Protein AF-A0A8J4S8B2-F1 (afdb_monomer_lite)

Structure (mmCIF, N/CA/C/O backbone):
data_AF-A0A8J4S8B2-F1
#
_entry.id   AF-A0A8J4S8B2-F1
#
loop_
_atom_site.group_PDB
_atom_site.id
_atom_site.type_symbol
_atom_site.label_atom_id
_atom_site.label_alt_id
_atom_site.label_comp_id
_atom_site.label_asym_id
_atom_site.label_entity_id
_atom_site.label_seq_id
_atom_site.pdbx_PDB_ins_code
_atom_site.Cartn_x
_atom_site.Cartn_y
_atom_site.Cartn_z
_atom_site.occupancy
_atom_site.B_iso_or_equiv
_atom_site.auth_seq_id
_atom_site.auth_comp_id
_atom_site.auth_asym_id
_atom_site.auth_atom_id
_atom_site.pdbx_PDB_model_num
ATOM 1 N N . MET A 1 1 ? -11.997 -24.489 11.280 1.00 55.31 1 MET A N 1
ATOM 2 C CA . MET A 1 1 ? -13.066 -23.475 11.213 1.00 55.31 1 MET A CA 1
ATOM 3 C C . MET A 1 1 ? -12.573 -22.393 10.269 1.00 55.31 1 MET A C 1
ATOM 5 O O . MET A 1 1 ? -11.488 -21.881 10.505 1.00 55.31 1 MET A O 1
ATOM 9 N N . PHE A 1 2 ? -13.261 -22.152 9.154 1.00 69.06 2 PHE A N 1
ATOM 10 C CA . PHE A 1 2 ? -12.957 -21.013 8.285 1.00 69.06 2 PHE A CA 1
ATOM 11 C C . PHE A 1 2 ? -13.789 -19.840 8.799 1.00 69.06 2 PHE A C 1
ATOM 13 O O . PHE A 1 2 ? -15.006 -19.975 8.898 1.00 69.06 2 PHE A O 1
ATOM 20 N N . HIS A 1 3 ? -13.136 -18.751 9.196 1.00 72.31 3 HIS A N 1
ATOM 21 C CA . HIS A 1 3 ? -13.827 -17.518 9.563 1.00 72.31 3 HIS A CA 1
ATOM 22 C C . HIS A 1 3 ? -14.104 -16.735 8.282 1.00 72.31 3 HIS A C 1
ATOM 24 O O . HIS A 1 3 ? -13.224 -16.634 7.422 1.00 72.31 3 HIS A O 1
ATOM 30 N N . ASP A 1 4 ? -15.321 -16.217 8.147 1.00 85.12 4 ASP A N 1
ATOM 31 C CA . ASP A 1 4 ? -15.622 -15.252 7.098 1.00 85.12 4 ASP A CA 1
ATOM 32 C C . ASP A 1 4 ? -14.915 -13.929 7.427 1.00 85.12 4 ASP A C 1
ATOM 34 O O . ASP A 1 4 ? -14.891 -13.509 8.583 1.00 85.12 4 ASP A O 1
ATOM 38 N N . ASN A 1 5 ? -14.307 -13.291 6.428 1.00 87.69 5 ASN A N 1
ATOM 39 C CA . ASN A 1 5 ? -13.599 -12.019 6.581 1.00 87.69 5 ASN A CA 1
ATOM 40 C C . ASN A 1 5 ? -14.234 -10.970 5.657 1.00 87.69 5 ASN A C 1
ATOM 42 O O . ASN A 1 5 ? -13.660 -10.634 4.614 1.00 87.69 5 ASN A O 1
ATOM 46 N N . PRO A 1 6 ? -15.423 -10.456 6.014 1.00 84.69 6 PRO A N 1
ATOM 47 C CA . PRO A 1 6 ? -16.171 -9.543 5.157 1.00 84.69 6 PRO A CA 1
ATOM 48 C C . PRO A 1 6 ? -15.487 -8.176 4.994 1.00 84.69 6 PRO A C 1
ATOM 50 O O . PRO A 1 6 ? -15.716 -7.496 3.994 1.00 84.69 6 PRO A O 1
ATOM 53 N N . ASN A 1 7 ? -14.632 -7.762 5.938 1.00 86.44 7 ASN A N 1
ATOM 54 C CA . ASN A 1 7 ? -13.853 -6.523 5.841 1.00 86.44 7 ASN A CA 1
ATOM 55 C C . ASN A 1 7 ? -12.564 -6.680 5.014 1.00 86.44 7 ASN A C 1
ATOM 57 O O . ASN A 1 7 ? -11.973 -5.672 4.624 1.00 86.44 7 ASN A O 1
ATOM 61 N N . GLY A 1 8 ? -12.135 -7.910 4.714 1.00 91.44 8 GLY A N 1
ATOM 62 C CA . GLY A 1 8 ? -10.969 -8.207 3.878 1.00 91.44 8 GLY A CA 1
ATOM 63 C C . GLY A 1 8 ? -9.624 -7.800 4.491 1.00 91.44 8 GLY A C 1
ATOM 64 O O . GLY A 1 8 ? -8.639 -7.666 3.765 1.00 91.44 8 GLY A O 1
ATOM 65 N N . VAL A 1 9 ? -9.567 -7.579 5.807 1.00 95.12 9 VAL A N 1
ATOM 66 C CA . VAL A 1 9 ? -8.378 -7.087 6.522 1.00 95.12 9 VAL A CA 1
ATOM 67 C C . VAL A 1 9 ? -7.993 -8.078 7.612 1.00 95.12 9 VAL A C 1
ATOM 69 O O . VAL A 1 9 ? -8.855 -8.635 8.283 1.00 95.12 9 VAL A O 1
ATOM 72 N N . LEU A 1 10 ? -6.689 -8.307 7.777 1.00 95.69 10 LEU A N 1
ATOM 73 C CA . LEU A 1 10 ? -6.113 -9.080 8.875 1.00 95.69 10 LEU A CA 1
ATOM 74 C C . LEU A 1 10 ? -4.819 -8.420 9.341 1.00 95.69 10 LEU A C 1
ATOM 76 O O . LEU A 1 10 ? -4.026 -7.932 8.530 1.00 95.69 10 LEU A O 1
ATOM 80 N N . THR A 1 11 ? -4.583 -8.471 10.645 1.00 95.81 11 THR A N 1
ATOM 81 C CA . THR A 1 11 ? -3.316 -8.086 11.276 1.00 95.81 11 THR A CA 1
ATOM 82 C C . THR A 1 11 ? -2.858 -9.170 12.251 1.00 95.81 11 THR A C 1
ATOM 84 O O . THR A 1 11 ? -3.549 -10.167 12.448 1.00 95.81 11 THR A O 1
ATOM 87 N N . ASN A 1 12 ? -1.659 -9.026 12.812 1.00 95.31 12 ASN A N 1
ATOM 88 C CA . ASN A 1 12 ? -0.975 -10.103 13.530 1.00 95.31 12 ASN A CA 1
ATOM 89 C C . ASN A 1 12 ? -1.547 -10.402 14.931 1.00 95.31 12 ASN A C 1
ATOM 91 O O . ASN A 1 12 ? -1.451 -11.544 15.369 1.00 95.31 12 ASN A O 1
ATOM 95 N N . ASP A 1 13 ? -2.133 -9.419 15.614 1.00 94.94 13 ASP A N 1
ATOM 96 C CA . ASP A 1 13 ? -2.752 -9.556 16.943 1.00 94.94 13 ASP A CA 1
ATOM 97 C C . ASP A 1 13 ? -3.834 -8.478 17.180 1.00 94.94 13 ASP A C 1
ATOM 99 O O . ASP A 1 13 ? -3.885 -7.500 16.430 1.00 94.94 13 ASP A O 1
ATOM 103 N N . PRO A 1 14 ? -4.749 -8.624 18.149 1.00 96.38 14 PRO A N 1
ATOM 104 C CA . PRO A 1 14 ? -5.164 -9.869 18.815 1.00 96.38 14 PRO A CA 1
ATOM 105 C C . PRO A 1 14 ? -5.815 -10.873 17.826 1.00 96.38 14 PRO A C 1
ATOM 107 O O . PRO A 1 14 ? -5.776 -10.631 16.616 1.00 96.38 14 PRO A O 1
ATOM 110 N N . PRO A 1 15 ? -6.379 -12.021 18.264 1.00 95.50 15 PRO A N 1
ATOM 111 C CA . PRO A 1 15 ? -7.152 -12.898 17.379 1.00 95.50 15 PRO A CA 1
ATOM 112 C C . PRO A 1 15 ? -8.268 -12.155 16.628 1.00 95.50 15 PRO A C 1
ATOM 114 O O . PRO A 1 15 ? -8.807 -11.164 17.114 1.00 95.50 15 PRO A O 1
ATOM 117 N N . PHE A 1 16 ? -8.640 -12.654 15.446 1.00 94.19 16 PHE A N 1
ATOM 118 C CA . PHE A 1 16 ? -9.530 -11.942 14.518 1.00 94.19 16 PHE A CA 1
ATOM 119 C C . PHE A 1 16 ? -10.873 -11.509 15.134 1.00 94.19 16 PHE A C 1
ATOM 121 O O . PHE A 1 16 ? -11.281 -10.367 14.960 1.00 94.19 16 PHE A O 1
ATOM 128 N N . GLU A 1 17 ? -11.525 -12.371 15.917 1.00 93.69 17 GLU A N 1
ATOM 129 C CA . GLU A 1 17 ? -12.799 -12.036 16.580 1.00 93.69 17 GLU A CA 1
ATOM 130 C C . GLU A 1 17 ? -12.661 -10.859 17.564 1.00 93.69 17 GLU A C 1
ATOM 132 O O . GLU A 1 17 ? -13.548 -10.014 17.679 1.00 93.69 17 GLU A O 1
ATOM 137 N N . GLU A 1 18 ? -11.517 -10.753 18.244 1.00 95.88 18 GLU A N 1
ATOM 138 C CA . GLU A 1 18 ? -11.229 -9.630 19.136 1.00 95.88 18 GLU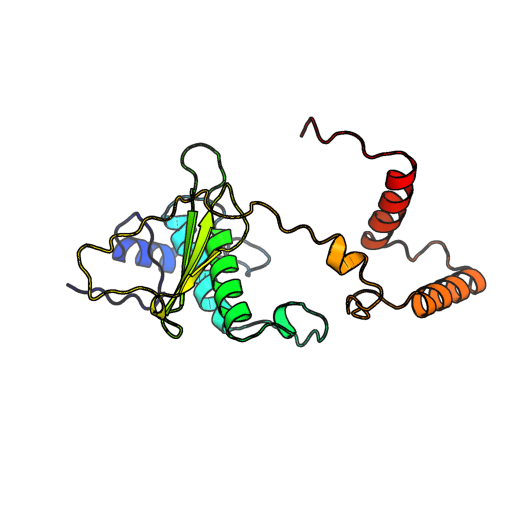 A CA 1
ATOM 139 C C . GLU A 1 18 ? -10.936 -8.353 18.340 1.00 95.88 18 GLU A C 1
ATOM 141 O O . GLU A 1 18 ? -11.434 -7.282 18.691 1.00 95.88 18 GLU A O 1
ATOM 146 N N . GLN A 1 19 ? -10.212 -8.461 17.218 1.00 95.88 19 GLN A N 1
ATOM 147 C CA . GLN A 1 19 ? -10.013 -7.340 16.291 1.00 95.88 19 GLN A CA 1
ATOM 148 C C . GLN A 1 19 ? -11.359 -6.782 15.794 1.00 95.88 19 GLN A C 1
ATOM 150 O O . GLN A 1 19 ? -11.541 -5.563 15.757 1.00 95.88 19 GLN A O 1
ATOM 155 N N . LEU A 1 20 ? -12.323 -7.652 15.468 1.00 95.06 20 LEU A N 1
ATOM 156 C CA . LEU A 1 20 ? -13.676 -7.249 15.069 1.00 95.06 20 LEU A CA 1
ATOM 157 C C . LEU A 1 20 ? -14.427 -6.531 16.199 1.00 95.06 20 LEU A C 1
ATOM 159 O O . LEU A 1 20 ? -15.047 -5.495 15.954 1.00 95.06 20 LEU A O 1
ATOM 163 N N . GLY A 1 21 ? -14.336 -7.029 17.436 1.00 95.19 21 GLY A N 1
ATOM 164 C CA . GLY A 1 21 ? -14.925 -6.365 18.603 1.00 95.19 21 GLY A CA 1
ATOM 165 C C . GLY A 1 21 ? -14.345 -4.966 18.843 1.00 95.19 21 GLY A C 1
ATOM 166 O O . GLY A 1 21 ? -15.089 -4.015 19.091 1.00 95.19 21 GLY A O 1
ATOM 167 N N . LEU A 1 22 ? -13.026 -4.816 18.701 1.00 95.81 22 LEU A N 1
ATOM 168 C CA . LEU A 1 22 ? -12.335 -3.528 18.823 1.00 95.81 22 LEU A CA 1
ATOM 169 C C . LEU A 1 22 ? -12.715 -2.558 17.696 1.00 95.81 22 LEU A C 1
ATOM 171 O O . LEU A 1 22 ? -12.908 -1.372 17.958 1.00 95.81 22 LEU A O 1
ATOM 175 N N . LEU A 1 23 ? -12.881 -3.051 16.466 1.00 95.06 23 LEU A N 1
ATOM 176 C CA . LEU A 1 23 ? -13.374 -2.249 15.344 1.00 95.06 23 LEU A CA 1
ATOM 177 C C . LEU A 1 23 ? -14.801 -1.750 15.588 1.00 95.06 23 LEU A C 1
ATOM 179 O O . LEU A 1 23 ? -15.060 -0.562 15.408 1.00 95.06 23 LEU A O 1
ATOM 183 N N . ALA A 1 24 ? -15.708 -2.628 16.024 1.00 94.75 24 ALA A N 1
ATOM 184 C CA . ALA A 1 24 ? -17.093 -2.259 16.311 1.00 94.75 24 ALA A CA 1
ATOM 185 C C . ALA A 1 24 ? -17.175 -1.207 17.427 1.00 94.75 24 ALA A C 1
ATOM 187 O O . ALA A 1 24 ? -17.899 -0.218 17.302 1.00 94.75 24 ALA A O 1
ATOM 188 N N . LYS A 1 25 ? -16.374 -1.377 18.488 1.00 95.12 25 LYS A N 1
ATOM 189 C CA . LYS A 1 25 ? -16.247 -0.382 19.556 1.00 95.12 25 LYS A CA 1
ATOM 190 C C . LYS A 1 25 ? -15.748 0.958 19.011 1.00 95.12 25 LYS A C 1
ATOM 192 O O . LYS A 1 25 ? -16.406 1.973 19.228 1.00 95.12 25 LYS A O 1
ATOM 197 N N . HIS A 1 26 ? -14.647 0.959 18.254 1.00 93.75 26 HIS A N 1
ATOM 198 C CA . HIS A 1 26 ? -14.091 2.176 17.650 1.00 93.75 26 HIS A CA 1
ATOM 199 C C . HIS A 1 26 ? -15.120 2.899 16.781 1.00 93.75 26 HIS A C 1
ATOM 201 O O . HIS A 1 26 ? -15.297 4.099 16.921 1.00 93.75 26 HIS A O 1
ATOM 207 N N . GLN A 1 27 ? -15.858 2.180 15.934 1.00 91.50 27 GLN A N 1
ATOM 208 C CA . GLN A 1 27 ? -16.903 2.768 15.088 1.00 91.50 27 GLN A CA 1
ATOM 209 C C . GLN A 1 27 ? -18.055 3.396 15.886 1.00 91.50 27 GLN A C 1
ATOM 211 O O . GLN A 1 27 ? -18.667 4.346 15.406 1.00 91.50 27 GLN A O 1
ATOM 216 N N . SER A 1 28 ? -18.350 2.887 17.086 1.00 92.12 28 SER A N 1
ATOM 217 C CA . SER A 1 28 ? -19.388 3.452 17.959 1.00 92.12 28 SER A CA 1
ATOM 218 C C . SER A 1 28 ? -18.940 4.702 18.725 1.00 92.12 28 SER A C 1
ATOM 220 O O . SER A 1 28 ? -19.774 5.536 19.070 1.00 92.12 28 SER A O 1
ATOM 222 N N . GLU A 1 29 ? -17.637 4.836 18.985 1.00 90.81 29 GLU A N 1
ATOM 223 C CA . GLU A 1 29 ? -17.057 5.917 19.796 1.00 90.81 29 GLU A CA 1
ATOM 224 C C . GLU A 1 29 ? -16.424 7.027 18.943 1.00 90.81 29 GLU A C 1
ATOM 226 O O . GLU A 1 29 ? -16.352 8.179 19.373 1.00 90.81 29 GLU A O 1
ATOM 231 N N . ALA A 1 30 ? -15.954 6.694 17.739 1.00 87.56 30 ALA A N 1
ATOM 232 C CA . ALA A 1 30 ? -15.227 7.609 16.878 1.00 87.56 30 ALA A CA 1
ATOM 233 C C . ALA A 1 30 ? -16.102 8.786 16.434 1.00 87.56 30 ALA A C 1
ATOM 235 O O . ALA A 1 30 ? -17.225 8.627 15.955 1.00 87.56 30 ALA A O 1
ATOM 236 N N . THR A 1 31 ? -15.534 9.985 16.527 1.00 80.00 31 THR A N 1
ATOM 237 C CA . THR A 1 31 ? -16.163 11.222 16.062 1.00 80.00 31 THR A CA 1
ATOM 238 C C . THR A 1 31 ? -15.348 11.829 14.922 1.00 80.00 31 THR A C 1
ATOM 240 O O . THR A 1 31 ? -14.124 11.708 14.878 1.00 80.00 31 THR A O 1
ATOM 243 N N . GLY A 1 32 ? -16.023 12.481 13.974 1.00 81.50 32 GLY A N 1
ATOM 244 C CA . GLY A 1 32 ? -15.380 13.147 12.838 1.00 81.50 32 GLY A CA 1
ATOM 245 C C . GLY A 1 32 ? -15.562 12.429 11.498 1.00 81.50 32 GLY A C 1
ATOM 246 O O . GLY A 1 32 ? -16.518 11.690 11.283 1.00 81.50 32 GLY A O 1
ATOM 247 N N . ASN A 1 33 ? -14.667 12.716 10.557 1.00 81.25 33 ASN A N 1
ATOM 248 C CA . ASN A 1 33 ? -14.652 12.197 9.191 1.00 81.25 33 ASN A CA 1
ATOM 249 C C . ASN A 1 33 ? -13.210 11.855 8.766 1.00 81.25 33 ASN A C 1
ATOM 251 O O . ASN A 1 33 ? -12.270 12.012 9.540 1.00 81.25 33 ASN A O 1
ATOM 255 N N . ILE A 1 34 ? -13.021 11.398 7.525 1.00 75.38 34 ILE A N 1
ATOM 256 C CA . ILE A 1 34 ? -11.705 10.969 7.014 1.00 75.38 34 ILE A CA 1
ATOM 257 C C . ILE A 1 34 ? -10.631 12.074 7.029 1.00 75.38 34 ILE A C 1
ATOM 259 O O . ILE A 1 34 ? -9.445 11.768 7.089 1.00 75.38 34 ILE A O 1
ATOM 263 N N . ASN A 1 35 ? -11.038 13.345 6.993 1.00 75.50 35 ASN A N 1
ATOM 264 C CA . ASN A 1 35 ? -10.153 14.508 6.942 1.00 75.50 35 ASN A CA 1
ATOM 265 C C . ASN A 1 35 ? -9.996 15.218 8.297 1.00 75.50 35 ASN A C 1
ATOM 267 O O . ASN A 1 35 ? -9.124 16.075 8.431 1.00 75.50 35 ASN A O 1
ATOM 271 N N . SER A 1 36 ? -10.846 14.931 9.287 1.00 73.44 36 SER A N 1
ATOM 272 C CA . SER A 1 36 ? -10.848 15.645 10.569 1.00 73.44 36 SER A CA 1
ATOM 273 C C . SER A 1 36 ? -11.458 14.812 11.695 1.00 73.44 36 SER A C 1
ATOM 275 O O . SER A 1 36 ? -12.540 14.258 11.508 1.00 73.44 36 SER A O 1
ATOM 277 N N . GLY A 1 37 ? -10.847 14.831 12.880 1.00 74.56 37 GLY A N 1
ATOM 278 C CA . GLY A 1 37 ? -11.327 14.122 14.072 1.00 74.56 37 GLY A CA 1
ATOM 279 C C . GLY A 1 37 ? -10.634 12.775 14.286 1.00 74.56 37 GLY A C 1
ATOM 280 O O . GLY A 1 37 ? -9.593 12.505 13.691 1.00 74.56 37 GLY A O 1
ATOM 281 N N . ASP A 1 38 ? -11.237 11.928 15.116 1.00 81.12 38 ASP A N 1
ATOM 282 C CA . ASP A 1 38 ? -10.624 10.704 15.650 1.00 81.12 38 ASP A CA 1
ATOM 283 C C . ASP A 1 38 ? -11.064 9.435 14.894 1.00 81.12 38 ASP A C 1
ATOM 285 O O . ASP A 1 38 ? -10.951 8.316 15.397 1.00 81.12 38 ASP A O 1
ATOM 289 N N . LEU A 1 39 ? -11.566 9.589 13.659 1.00 86.88 39 LEU A N 1
ATOM 290 C CA . LEU A 1 39 ? -12.061 8.467 12.852 1.00 86.88 39 LEU A CA 1
ATOM 291 C C . LEU A 1 39 ? -10.976 7.421 12.564 1.00 86.88 39 LEU A C 1
ATOM 293 O O . LEU A 1 39 ? -11.273 6.227 12.519 1.00 86.88 39 LEU A O 1
ATOM 297 N N . LEU A 1 40 ? -9.732 7.850 12.350 1.00 91.81 40 LEU A N 1
ATOM 298 C CA . LEU A 1 40 ? -8.616 6.964 12.032 1.00 91.81 40 LEU A CA 1
ATOM 299 C C . LEU A 1 40 ? -7.565 7.035 13.147 1.00 91.81 40 LEU A C 1
ATOM 301 O O . LEU A 1 40 ? -6.972 8.096 13.344 1.00 91.81 40 LEU A O 1
ATOM 305 N N . PRO A 1 41 ? -7.272 5.925 13.849 1.00 91.88 41 PRO A N 1
ATOM 306 C CA . PRO A 1 41 ? -6.231 5.929 14.871 1.00 91.88 41 PRO A CA 1
ATOM 307 C C . PRO A 1 41 ? -4.864 6.157 14.224 1.00 91.88 41 PRO A C 1
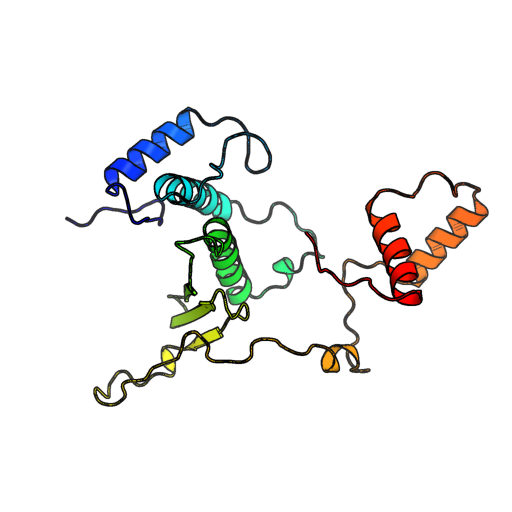ATOM 309 O O . PRO A 1 41 ? -4.631 5.660 13.123 1.00 91.88 41 PRO A O 1
ATOM 312 N N . GLY A 1 42 ? -3.953 6.864 14.906 1.00 88.81 42 GLY A N 1
ATOM 313 C CA . GLY A 1 42 ? -2.622 7.246 14.397 1.00 88.81 42 GLY A CA 1
ATOM 314 C C . GLY A 1 42 ? -1.485 6.239 14.652 1.00 88.81 42 GLY A C 1
ATOM 315 O O . GLY A 1 42 ? -0.472 6.269 13.952 1.00 88.81 42 GLY A O 1
ATOM 316 N N . GLY A 1 43 ? -1.654 5.296 15.585 1.00 91.00 43 GLY A N 1
ATOM 317 C CA . GLY A 1 43 ? -0.623 4.316 15.959 1.00 91.00 43 GLY A CA 1
ATOM 318 C C . GLY A 1 43 ? -0.283 3.278 14.877 1.00 91.00 43 GLY A C 1
ATOM 319 O O . GLY A 1 43 ? -1.037 3.066 13.931 1.00 91.00 43 GLY A O 1
ATOM 320 N N . TYR A 1 44 ? 0.866 2.611 15.028 1.00 93.31 44 TYR A N 1
ATOM 321 C CA . TYR A 1 44 ? 1.308 1.498 14.167 1.00 93.31 44 TYR A CA 1
ATOM 322 C C . TYR A 1 44 ? 1.133 0.115 14.813 1.00 93.31 44 TYR A C 1
ATOM 324 O O . TYR A 1 44 ? 1.567 -0.891 14.238 1.00 93.31 44 TYR A O 1
ATOM 332 N N . GLY A 1 45 ? 0.511 0.057 15.995 1.00 94.25 45 GLY A N 1
ATOM 333 C CA . GLY A 1 45 ? 0.130 -1.198 16.626 1.00 94.25 45 GLY A CA 1
ATOM 334 C C . GLY A 1 45 ? -0.834 -1.988 15.742 1.00 94.25 45 GLY A C 1
ATOM 335 O O . GLY A 1 45 ? -1.366 -1.498 14.740 1.00 94.25 45 GLY A O 1
ATOM 336 N N . SER A 1 46 ? -0.975 -3.274 16.039 1.00 95.75 46 SER A N 1
ATOM 337 C CA . SER A 1 46 ? -1.756 -4.171 15.193 1.00 95.75 46 SER A CA 1
ATOM 338 C C . SER A 1 46 ? -3.231 -3.762 15.138 1.00 95.75 46 SER A C 1
ATOM 340 O O . SER A 1 46 ? -3.768 -3.603 14.043 1.00 95.75 46 SER A O 1
ATOM 342 N N . THR A 1 47 ? -3.835 -3.449 16.287 1.00 96.62 47 THR A N 1
ATOM 343 C CA . THR A 1 47 ? -5.211 -2.941 16.386 1.00 96.62 47 THR A CA 1
ATOM 344 C C . THR A 1 47 ? -5.414 -1.640 15.605 1.00 96.62 47 THR A C 1
ATOM 346 O O . THR A 1 47 ? -6.370 -1.521 14.841 1.00 96.62 47 THR A O 1
ATOM 349 N N . GLU A 1 48 ? -4.513 -0.664 15.725 1.00 95.75 48 GLU A N 1
ATOM 350 C CA . GLU A 1 48 ? -4.642 0.617 15.023 1.00 95.75 48 GLU A CA 1
ATOM 351 C C . GLU A 1 48 ? -4.534 0.442 13.505 1.00 95.75 48 GLU A C 1
ATOM 353 O O . GLU A 1 48 ? -5.311 1.038 12.755 1.00 95.75 48 GLU A O 1
ATOM 358 N N . ARG A 1 49 ? -3.617 -0.416 13.035 1.00 96.38 49 ARG A N 1
ATOM 359 C CA . ARG A 1 49 ? -3.498 -0.754 11.607 1.00 96.38 49 ARG A CA 1
ATOM 360 C C . ARG A 1 49 ? -4.733 -1.497 11.100 1.00 96.38 49 ARG A C 1
ATOM 362 O O . ARG A 1 49 ? -5.190 -1.198 9.997 1.00 96.38 49 ARG A O 1
ATOM 369 N N . PHE A 1 50 ? -5.287 -2.416 11.894 1.00 96.94 50 PHE A N 1
ATOM 370 C CA . PHE A 1 50 ? -6.514 -3.145 11.565 1.00 96.94 50 PHE A CA 1
ATOM 371 C C . PHE A 1 50 ? -7.699 -2.204 11.378 1.00 96.94 50 PHE A C 1
ATOM 373 O O . PHE A 1 50 ? -8.384 -2.269 10.356 1.00 96.94 50 PHE A O 1
ATOM 380 N N . ILE A 1 51 ? -7.918 -1.309 12.345 1.00 95.69 51 ILE A N 1
ATOM 381 C CA . ILE A 1 51 ? -9.014 -0.339 12.317 1.00 95.69 51 ILE A CA 1
ATOM 382 C C . ILE A 1 51 ? -8.842 0.601 11.126 1.00 95.69 51 ILE A C 1
ATOM 384 O O . ILE A 1 51 ? -9.766 0.747 10.326 1.00 95.69 51 ILE A O 1
ATOM 388 N N . ARG A 1 52 ? -7.649 1.190 10.959 1.00 95.19 52 ARG A N 1
ATOM 389 C CA . ARG A 1 52 ? -7.368 2.129 9.864 1.00 95.19 52 ARG A CA 1
ATOM 390 C C . ARG A 1 52 ? -7.621 1.489 8.502 1.00 95.19 52 ARG A C 1
ATOM 392 O O . ARG A 1 52 ? -8.326 2.075 7.686 1.00 95.19 52 ARG A O 1
ATOM 399 N N . LEU A 1 53 ? -7.097 0.285 8.265 1.00 95.50 53 LEU A N 1
ATOM 400 C CA . LEU A 1 53 ? -7.343 -0.425 7.011 1.00 95.50 53 LEU A CA 1
ATOM 401 C C . LEU A 1 53 ? -8.807 -0.813 6.845 1.00 95.50 53 LEU A C 1
ATOM 403 O O . LEU A 1 53 ? -9.321 -0.650 5.751 1.00 95.50 53 LEU A O 1
ATOM 407 N N . SER A 1 54 ? -9.487 -1.294 7.887 1.00 94.94 54 SER A N 1
ATOM 408 C CA . SER A 1 54 ? -10.893 -1.707 7.774 1.00 94.94 54 SER A CA 1
ATOM 409 C C . SER A 1 54 ? -11.798 -0.531 7.408 1.00 94.94 54 SER A C 1
ATOM 411 O O . SER A 1 54 ? -12.619 -0.649 6.502 1.00 94.94 54 SER A O 1
ATOM 413 N N . VAL A 1 55 ? -11.600 0.625 8.051 1.00 92.94 55 VAL A N 1
ATOM 414 C CA . VAL A 1 55 ? -12.349 1.852 7.745 1.00 92.94 55 VAL A CA 1
ATOM 415 C C . VAL A 1 55 ? -12.023 2.347 6.336 1.00 92.94 55 VAL A C 1
ATOM 417 O O . VAL A 1 55 ? -12.931 2.610 5.552 1.00 92.94 55 VAL A O 1
ATOM 420 N N . LEU A 1 56 ? -10.740 2.450 5.975 1.00 92.06 56 LEU A N 1
ATOM 421 C CA . LEU A 1 56 ? -10.344 2.958 4.659 1.00 92.06 56 LEU A CA 1
ATOM 422 C C . LEU A 1 56 ? -10.726 2.013 3.513 1.00 92.06 56 LEU A C 1
ATOM 424 O O . LEU A 1 56 ? -11.119 2.486 2.451 1.00 92.06 56 LEU A O 1
ATOM 428 N N . ASN A 1 57 ? -10.644 0.697 3.712 1.00 92.38 57 ASN A N 1
ATOM 429 C CA . ASN A 1 57 ? -11.019 -0.296 2.706 1.00 92.38 57 ASN A CA 1
ATOM 430 C C . ASN A 1 57 ? -12.518 -0.229 2.380 1.00 92.38 57 ASN A C 1
ATOM 432 O O . ASN A 1 57 ? -12.907 -0.383 1.224 1.00 92.38 57 ASN A O 1
ATOM 436 N N . ASP A 1 58 ? -13.362 0.063 3.373 1.00 89.25 58 ASP A N 1
ATOM 437 C CA . ASP A 1 58 ? -14.781 0.314 3.124 1.00 89.25 58 ASP A CA 1
ATOM 438 C C . ASP A 1 58 ? -14.994 1.623 2.347 1.00 89.25 58 ASP A C 1
ATOM 440 O O . ASP A 1 58 ? -15.744 1.654 1.371 1.00 89.25 58 ASP A O 1
ATOM 444 N N . LYS A 1 59 ? -14.239 2.676 2.692 1.00 85.88 59 LYS A N 1
ATOM 445 C CA . LYS A 1 59 ? -14.303 3.986 2.022 1.00 85.88 59 LYS A CA 1
ATOM 446 C C . LYS A 1 59 ? -13.813 3.989 0.581 1.00 85.88 59 LYS A C 1
ATOM 448 O O . LYS A 1 59 ? -14.319 4.769 -0.218 1.00 85.88 59 LYS A O 1
ATOM 453 N N . VAL A 1 60 ? -12.892 3.106 0.198 1.00 84.38 60 VAL A N 1
ATOM 454 C CA . VAL A 1 60 ? -12.435 3.000 -1.202 1.00 84.38 60 VAL A CA 1
ATOM 455 C C . VAL A 1 60 ? -13.589 2.690 -2.165 1.00 84.38 60 VAL A C 1
ATOM 457 O O . VAL A 1 60 ? -13.541 3.115 -3.319 1.00 84.38 60 VAL A O 1
ATOM 460 N N . LYS A 1 61 ? -14.662 2.037 -1.697 1.00 79.75 61 LYS A N 1
ATOM 461 C CA . LYS A 1 61 ? -15.871 1.774 -2.499 1.00 79.75 61 LYS A CA 1
ATOM 462 C C . LYS A 1 61 ? -16.607 3.050 -2.916 1.00 79.75 61 LYS A C 1
ATOM 464 O O . LYS A 1 61 ? -17.316 3.031 -3.917 1.00 79.75 61 LYS A O 1
ATOM 469 N N . GLU A 1 62 ? -16.441 4.143 -2.172 1.00 79.88 62 GLU A N 1
ATOM 470 C CA . GLU A 1 62 ? -17.037 5.449 -2.486 1.00 79.88 62 GLU A CA 1
ATOM 471 C C . GLU A 1 62 ? -16.339 6.118 -3.687 1.00 79.88 62 GLU A C 1
ATOM 473 O O . GLU A 1 62 ? -16.923 6.975 -4.349 1.00 79.88 62 GLU A O 1
ATOM 478 N N . GLY A 1 63 ? -15.116 5.685 -4.021 1.00 71.00 63 GLY A N 1
ATOM 479 C CA . GLY A 1 63 ? -14.348 6.185 -5.157 1.00 71.00 63 GLY A CA 1
ATOM 480 C C . GLY A 1 63 ? -13.905 7.646 -5.015 1.00 71.00 63 GLY A C 1
ATOM 481 O O . GLY A 1 63 ? -14.055 8.293 -3.978 1.00 71.00 63 GLY A O 1
ATOM 482 N N . TYR A 1 64 ? -13.317 8.188 -6.082 1.00 67.25 64 TYR A N 1
ATOM 483 C CA . TYR A 1 64 ? -12.917 9.593 -6.114 1.00 67.25 64 TYR A CA 1
ATOM 484 C C . TYR A 1 64 ? -14.145 10.493 -6.294 1.00 67.25 64 TYR A C 1
ATOM 486 O O . TYR A 1 64 ? -14.788 10.499 -7.343 1.00 67.25 64 TYR A O 1
ATOM 494 N N . SER A 1 65 ? -14.443 11.292 -5.269 1.00 59.88 65 SER A N 1
ATOM 495 C CA . SER A 1 65 ? -15.530 12.276 -5.271 1.00 59.88 65 SER A CA 1
ATOM 496 C C . SER A 1 65 ? -15.121 13.570 -5.989 1.00 59.88 65 SER A C 1
ATOM 498 O O . SER A 1 65 ? -15.022 14.612 -5.356 1.00 59.88 65 SER A O 1
ATOM 500 N N . ALA A 1 66 ? -14.817 13.506 -7.287 1.00 53.16 66 ALA A N 1
ATOM 501 C CA . ALA A 1 66 ? -14.893 14.633 -8.230 1.00 53.16 66 ALA A CA 1
ATOM 502 C C . ALA A 1 66 ? -14.389 14.199 -9.618 1.00 53.16 66 ALA A C 1
ATOM 504 O O . ALA A 1 66 ? -13.324 13.589 -9.714 1.00 53.16 66 ALA A O 1
ATOM 505 N N . PRO A 1 67 ? -15.063 14.592 -10.713 1.00 50.72 67 PRO A N 1
ATOM 506 C CA . PRO A 1 67 ? -14.506 14.507 -12.052 1.00 50.72 67 PRO A CA 1
ATOM 507 C C . PRO A 1 67 ? -13.560 15.695 -12.262 1.00 50.72 67 PRO A C 1
ATOM 509 O O . PRO A 1 67 ? -13.829 16.586 -13.066 1.00 50.72 67 PRO A O 1
ATOM 512 N N . THR A 1 68 ? -12.455 15.767 -11.519 1.00 54.47 68 THR A N 1
ATOM 513 C CA . THR A 1 68 ? -11.376 16.658 -11.943 1.00 54.47 68 THR A CA 1
ATOM 514 C C . THR A 1 68 ? -10.703 15.980 -13.131 1.00 54.47 68 THR A C 1
ATOM 516 O O . THR A 1 68 ? -9.887 15.075 -12.987 1.00 54.47 68 THR A O 1
ATOM 519 N N . VAL A 1 69 ? -11.051 16.430 -14.339 1.00 56.72 69 VAL A N 1
ATOM 520 C CA . VAL A 1 69 ? -10.475 16.020 -15.642 1.00 56.72 69 VAL A CA 1
ATOM 521 C C . VAL A 1 69 ? -8.949 16.223 -15.758 1.00 56.72 69 VAL A C 1
ATOM 523 O O . VAL A 1 69 ? -8.360 16.027 -16.823 1.00 56.72 69 VAL A O 1
ATOM 526 N N . HIS A 1 70 ? -8.297 16.605 -14.661 1.00 62.75 70 HIS A N 1
ATOM 527 C CA . HIS A 1 70 ? -6.875 16.907 -14.568 1.00 62.75 70 HIS A CA 1
ATOM 528 C C . HIS A 1 70 ? -6.131 16.033 -13.550 1.00 62.75 70 HIS A C 1
ATOM 530 O O . HIS A 1 70 ? -4.906 16.051 -13.521 1.00 62.75 70 HIS A O 1
ATOM 536 N N . ALA A 1 71 ? -6.824 15.210 -12.756 1.00 69.50 71 ALA A N 1
ATOM 537 C CA . ALA A 1 71 ? -6.141 14.329 -11.821 1.00 69.50 71 ALA A CA 1
ATOM 538 C C . ALA A 1 71 ? -5.431 13.169 -12.536 1.00 69.50 71 ALA A C 1
ATOM 540 O O . ALA A 1 71 ? -6.012 12.495 -13.385 1.00 69.50 71 ALA A O 1
ATOM 541 N N . SER A 1 72 ? -4.194 12.868 -12.135 1.00 71.38 72 SER A N 1
ATOM 542 C CA . SER A 1 72 ? -3.400 11.776 -12.722 1.00 71.38 72 SER A CA 1
ATOM 543 C C . SER A 1 72 ? -4.074 10.401 -12.628 1.00 71.38 72 SER A C 1
ATOM 545 O O . SER A 1 72 ? -3.874 9.556 -13.497 1.00 71.38 72 SER A O 1
ATOM 547 N N . TYR A 1 73 ? -4.913 10.179 -11.612 1.00 73.44 73 TYR A N 1
ATOM 548 C CA . TYR A 1 73 ? -5.683 8.944 -11.453 1.00 73.44 73 TYR A CA 1
ATOM 549 C C . TYR A 1 73 ? -6.876 8.823 -12.419 1.00 73.44 73 TYR A C 1
ATOM 551 O O . TYR A 1 73 ? -7.406 7.725 -12.569 1.00 73.44 73 TYR A O 1
ATOM 559 N N . ALA A 1 74 ? -7.298 9.908 -13.081 1.00 72.44 74 ALA A N 1
ATOM 560 C CA . ALA A 1 74 ? -8.382 9.885 -14.067 1.00 72.44 74 ALA A CA 1
ATOM 561 C C . ALA A 1 74 ? -7.940 9.295 -15.420 1.00 72.44 74 ALA A C 1
ATOM 563 O O . ALA A 1 74 ? -8.755 8.721 -16.134 1.00 72.44 74 ALA A O 1
ATOM 564 N N . GLU A 1 75 ? -6.649 9.396 -15.747 1.00 77.00 75 GLU A N 1
ATOM 565 C CA . GLU A 1 75 ? -6.041 8.856 -16.977 1.00 77.00 75 GLU A CA 1
ATOM 566 C C . GLU A 1 75 ? -5.445 7.449 -16.776 1.00 77.00 75 GLU A C 1
ATOM 568 O O . GLU A 1 75 ? -4.887 6.853 -17.697 1.00 77.00 75 GLU A O 1
ATOM 573 N N . ALA A 1 76 ? -5.516 6.917 -15.554 1.00 81.94 76 ALA A N 1
ATOM 574 C CA . ALA A 1 76 ? -4.952 5.620 -15.223 1.00 81.94 76 ALA A CA 1
ATOM 575 C C . ALA A 1 76 ? -5.753 4.484 -15.876 1.00 81.94 76 ALA A C 1
ATOM 577 O O . ALA A 1 76 ? -6.984 4.455 -15.845 1.00 81.94 76 ALA A O 1
ATOM 578 N N . THR A 1 77 ? -5.045 3.486 -16.403 1.00 89.19 77 THR A N 1
ATOM 579 C CA . THR A 1 77 ? -5.663 2.207 -16.784 1.00 89.19 77 THR A CA 1
ATOM 580 C C . THR A 1 77 ? -6.317 1.534 -15.570 1.00 89.19 77 THR A C 1
ATOM 582 O O . THR A 1 77 ? -5.934 1.792 -14.428 1.00 89.19 77 THR A O 1
ATOM 585 N N . GLU A 1 78 ? -7.261 0.611 -15.799 1.00 88.94 78 GLU A N 1
ATOM 586 C CA . GLU A 1 78 ? -7.883 -0.180 -14.720 1.00 88.94 78 GLU A CA 1
ATOM 587 C C . GLU A 1 78 ? -6.819 -0.852 -13.831 1.00 88.94 78 GLU A C 1
ATOM 589 O O . GLU A 1 78 ? -6.893 -0.754 -12.612 1.00 88.94 78 GLU A O 1
ATOM 594 N N . GLU A 1 79 ? -5.788 -1.469 -14.427 1.00 90.94 79 GLU A N 1
ATOM 595 C CA . GLU A 1 79 ? -4.669 -2.073 -13.684 1.00 90.94 79 GLU A CA 1
ATOM 596 C C . GLU A 1 79 ? -3.967 -1.045 -12.788 1.00 90.94 79 GLU A C 1
ATOM 598 O O . GLU A 1 79 ? -3.813 -1.271 -11.588 1.00 90.94 79 GLU A O 1
ATOM 603 N N . GLN A 1 80 ? -3.565 0.097 -13.356 1.00 90.50 80 GLN A N 1
ATOM 604 C CA . GLN A 1 80 ? -2.870 1.145 -12.609 1.00 90.50 80 GLN A CA 1
ATOM 605 C C . GLN A 1 80 ? -3.724 1.683 -11.464 1.00 90.50 80 GLN A C 1
ATOM 607 O O . GLN A 1 80 ? -3.204 1.881 -10.370 1.00 90.50 80 GLN A O 1
ATOM 612 N N . ARG A 1 81 ? -5.024 1.888 -11.692 1.00 88.38 81 ARG A N 1
ATOM 613 C CA . ARG A 1 81 ? -5.946 2.401 -10.679 1.00 88.38 81 ARG A CA 1
ATOM 614 C C . ARG A 1 81 ? -6.089 1.434 -9.508 1.00 88.38 81 ARG A C 1
ATOM 616 O O . ARG A 1 81 ? -5.883 1.842 -8.370 1.00 88.38 81 ARG A O 1
ATOM 623 N N . GLU A 1 82 ? -6.388 0.162 -9.768 1.00 90.00 82 GLU A N 1
ATOM 624 C CA . GLU A 1 82 ? -6.607 -0.816 -8.693 1.00 90.00 82 GLU A CA 1
ATOM 625 C C . GLU A 1 82 ? -5.318 -1.106 -7.907 1.00 90.00 82 GLU A C 1
ATOM 627 O O . GLU A 1 82 ? -5.328 -1.159 -6.674 1.00 90.00 82 GLU A O 1
ATOM 632 N N . VAL A 1 83 ? -4.176 -1.223 -8.596 1.00 93.75 83 VAL A N 1
ATOM 633 C CA . VAL A 1 83 ? -2.874 -1.403 -7.934 1.00 93.75 83 VAL A CA 1
ATOM 634 C C . VAL A 1 83 ? -2.496 -0.158 -7.129 1.00 93.75 83 VAL A C 1
ATOM 636 O O . VAL A 1 83 ? -2.015 -0.285 -6.002 1.00 93.75 83 VAL A O 1
ATOM 639 N N . SER A 1 84 ? -2.744 1.042 -7.662 1.00 91.56 84 SER A N 1
ATOM 640 C CA . SER A 1 84 ? -2.511 2.299 -6.944 1.00 91.56 84 SER A CA 1
ATOM 641 C C . SER A 1 84 ? -3.377 2.396 -5.686 1.00 91.56 84 SER A C 1
ATOM 643 O O . SER A 1 84 ? -2.852 2.691 -4.614 1.00 91.56 84 SER A O 1
ATOM 645 N N . ASN A 1 85 ? -4.667 2.056 -5.769 1.00 90.19 85 ASN A N 1
ATOM 646 C CA . ASN A 1 85 ? -5.577 2.029 -4.618 1.00 90.19 85 ASN A CA 1
ATOM 647 C C . ASN A 1 85 ? -5.065 1.095 -3.512 1.00 90.19 85 ASN A C 1
ATOM 649 O O . ASN A 1 85 ? -4.971 1.497 -2.350 1.00 90.19 85 ASN A O 1
ATOM 653 N N . ALA A 1 86 ? -4.653 -0.125 -3.873 1.00 93.44 86 ALA A N 1
ATOM 654 C CA . ALA A 1 86 ? -4.072 -1.070 -2.923 1.00 93.44 86 ALA A CA 1
ATOM 655 C C . ALA A 1 86 ? -2.787 -0.521 -2.276 1.00 93.44 86 ALA A C 1
ATOM 657 O O . ALA A 1 86 ? -2.596 -0.637 -1.065 1.00 93.44 86 ALA A O 1
ATOM 658 N N . LEU A 1 87 ? -1.909 0.118 -3.057 1.00 94.50 87 LEU A N 1
ATOM 659 C CA . LEU A 1 87 ? -0.684 0.731 -2.537 1.00 94.50 87 LEU A CA 1
ATOM 660 C C . LEU A 1 87 ? -0.962 1.937 -1.634 1.00 94.50 87 LEU A C 1
ATOM 662 O O . LEU A 1 87 ? -0.247 2.111 -0.646 1.00 94.50 87 LEU A O 1
ATOM 666 N N . HIS A 1 88 ? -1.980 2.745 -1.938 1.00 91.94 88 HIS A N 1
ATOM 667 C CA . HIS A 1 88 ? -2.421 3.854 -1.092 1.00 91.94 88 HIS A CA 1
ATOM 668 C C . HIS A 1 88 ? -2.898 3.351 0.268 1.00 91.94 88 HIS A C 1
ATOM 670 O O . HIS A 1 88 ? -2.435 3.863 1.286 1.00 91.94 88 HIS A O 1
ATOM 676 N N . LEU A 1 89 ? -3.733 2.307 0.293 1.00 93.31 89 LEU A N 1
ATOM 677 C CA . LEU A 1 89 ? -4.163 1.663 1.536 1.00 93.31 89 LEU A CA 1
ATOM 678 C C . LEU A 1 89 ? -2.975 1.104 2.319 1.00 93.31 89 LEU A C 1
ATOM 680 O O . LEU A 1 89 ? -2.817 1.425 3.496 1.00 93.31 89 LEU A O 1
ATOM 684 N N . LEU A 1 90 ? -2.098 0.329 1.674 1.00 95.25 90 LEU A N 1
ATOM 685 C CA . LEU A 1 90 ? -0.921 -0.243 2.332 1.00 95.25 90 LEU A CA 1
ATOM 686 C C . LEU A 1 90 ? -0.005 0.837 2.916 1.00 95.25 90 LEU A C 1
ATOM 688 O O . LEU A 1 90 ? 0.463 0.692 4.041 1.00 95.25 90 LEU A O 1
ATOM 692 N N . ASN A 1 91 ? 0.216 1.939 2.195 1.00 94.00 91 ASN A N 1
ATOM 693 C CA . ASN A 1 91 ? 1.045 3.055 2.657 1.00 94.00 91 ASN A CA 1
ATOM 694 C C . ASN A 1 91 ? 0.552 3.667 3.969 1.00 94.00 91 ASN A C 1
ATOM 696 O O . ASN A 1 91 ? 1.367 4.166 4.739 1.00 94.00 91 ASN A O 1
ATOM 700 N N . THR A 1 92 ? -0.750 3.586 4.254 1.00 93.88 92 THR A N 1
ATOM 701 C CA . THR A 1 92 ? -1.301 4.066 5.525 1.00 93.88 92 THR A CA 1
ATOM 702 C C . THR A 1 92 ? -0.842 3.243 6.723 1.00 93.88 92 THR A C 1
ATOM 704 O O . THR A 1 92 ? -0.938 3.729 7.839 1.00 93.88 92 THR A O 1
ATOM 707 N N . VAL A 1 93 ? -0.325 2.027 6.534 1.00 94.69 93 VAL A N 1
ATOM 708 C CA . VAL A 1 93 ? 0.072 1.121 7.627 1.00 94.69 93 VAL A CA 1
ATOM 709 C C . VAL A 1 93 ? 1.517 0.629 7.541 1.00 94.69 93 VAL A C 1
ATOM 711 O O . VAL A 1 93 ? 1.948 -0.169 8.377 1.00 94.69 93 VAL A O 1
ATOM 714 N N . VAL A 1 94 ? 2.271 1.096 6.544 1.00 93.88 94 VAL A N 1
ATOM 715 C CA . VAL A 1 94 ? 3.712 0.851 6.420 1.00 93.88 94 VAL A CA 1
ATOM 716 C C . VAL A 1 94 ? 4.424 1.521 7.591 1.00 93.88 94 VAL A C 1
ATOM 718 O O . VAL A 1 94 ? 4.358 2.735 7.759 1.00 93.88 94 VAL A O 1
ATOM 721 N N . ARG A 1 95 ? 5.122 0.720 8.401 1.00 93.00 95 ARG A N 1
ATOM 722 C CA . ARG A 1 95 ? 5.874 1.212 9.558 1.00 93.00 95 ARG A CA 1
ATOM 723 C C . ARG A 1 95 ? 7.177 1.865 9.086 1.00 93.00 95 ARG A C 1
ATOM 725 O O . ARG A 1 95 ? 7.931 1.198 8.367 1.00 93.00 95 ARG A O 1
ATOM 732 N N . PRO A 1 96 ? 7.471 3.112 9.495 1.00 88.00 96 PRO A N 1
ATOM 733 C CA . PRO A 1 96 ? 8.735 3.763 9.175 1.00 88.00 96 PRO A CA 1
ATOM 734 C C . PRO A 1 96 ? 9.918 3.033 9.840 1.00 88.00 96 PRO A C 1
ATOM 736 O O . PRO A 1 96 ? 9.712 2.261 10.780 1.00 88.00 96 PRO A O 1
ATOM 739 N N . PRO A 1 97 ? 11.160 3.264 9.376 1.00 83.50 97 PRO A N 1
ATOM 740 C CA . PRO A 1 97 ? 12.363 2.605 9.886 1.00 83.50 97 PRO A CA 1
ATOM 741 C C . PRO A 1 97 ? 12.775 3.108 11.284 1.00 83.50 97 PRO A C 1
ATOM 743 O O . PRO A 1 97 ? 13.809 3.744 11.449 1.00 83.50 97 PRO A O 1
ATOM 746 N N . MET A 1 98 ? 11.962 2.815 12.302 1.00 79.56 98 MET A N 1
ATOM 747 C CA . MET A 1 98 ? 12.207 3.124 13.716 1.00 79.56 98 MET A CA 1
ATOM 748 C C . MET A 1 98 ? 12.003 1.857 14.565 1.00 79.56 98 MET A C 1
ATOM 750 O O . MET A 1 98 ? 10.956 1.663 15.179 1.00 79.56 98 MET A O 1
ATOM 754 N N . GLY A 1 99 ? 12.995 0.960 14.559 1.00 81.62 99 GLY A N 1
ATOM 755 C CA . GLY A 1 99 ? 12.916 -0.352 15.217 1.00 81.62 99 GLY A CA 1
ATOM 756 C C . GLY A 1 99 ? 12.316 -1.421 14.302 1.00 81.62 99 GLY A C 1
ATOM 757 O O . GLY A 1 99 ? 12.839 -1.673 13.216 1.00 81.62 99 GLY A O 1
ATOM 758 N N . GLU A 1 100 ? 11.224 -2.062 14.723 1.00 84.00 100 GLU A N 1
ATOM 759 C CA . GLU A 1 100 ? 10.468 -2.966 13.852 1.00 84.00 100 GLU A CA 1
ATOM 760 C C . GLU A 1 100 ? 9.810 -2.175 12.712 1.00 84.00 100 GLU A C 1
ATOM 762 O O . GLU A 1 100 ? 8.848 -1.430 12.906 1.00 84.00 100 GLU A O 1
ATOM 767 N N . ALA A 1 101 ? 10.334 -2.349 11.505 1.00 90.88 101 ALA A N 1
ATOM 768 C CA . ALA A 1 101 ? 9.912 -1.615 10.325 1.00 90.88 101 ALA A CA 1
ATOM 769 C C . ALA A 1 101 ? 9.334 -2.554 9.273 1.00 90.88 101 ALA A C 1
ATOM 771 O O . ALA A 1 101 ? 9.738 -3.714 9.147 1.00 90.88 101 ALA A O 1
ATOM 772 N N . THR A 1 102 ? 8.421 -2.038 8.456 1.00 93.56 102 THR A N 1
ATOM 773 C CA . THR A 1 102 ? 8.010 -2.763 7.258 1.00 93.56 102 THR A CA 1
ATOM 774 C C . THR A 1 102 ? 9.213 -2.837 6.322 1.00 93.56 102 THR A C 1
ATOM 776 O O . THR A 1 102 ? 9.835 -1.820 6.030 1.00 93.56 102 THR A O 1
ATOM 779 N N . GLN A 1 103 ? 9.566 -4.036 5.856 1.00 93.12 103 GLN A N 1
ATOM 780 C CA . GLN A 1 103 ? 10.684 -4.220 4.922 1.00 93.12 103 GLN A CA 1
ATOM 781 C C . GLN A 1 103 ? 10.230 -4.179 3.461 1.00 93.12 103 GLN A C 1
ATOM 783 O O . GLN A 1 103 ? 10.944 -3.682 2.588 1.00 93.12 103 GLN A O 1
ATOM 788 N N . TRP A 1 104 ? 9.037 -4.707 3.192 1.00 94.19 104 TRP A N 1
ATOM 789 C CA . TRP A 1 104 ? 8.457 -4.786 1.861 1.00 94.19 104 TRP A CA 1
ATOM 790 C C . TRP A 1 104 ? 6.936 -4.919 1.917 1.00 94.19 104 TRP A C 1
ATOM 792 O O . TRP A 1 104 ? 6.354 -5.287 2.936 1.00 94.19 104 TRP A O 1
ATOM 802 N N . SER A 1 105 ? 6.302 -4.603 0.795 1.00 95.44 105 SER A N 1
ATOM 803 C CA . SER A 1 105 ? 4.866 -4.684 0.562 1.00 95.44 105 SER A CA 1
ATOM 804 C C . SER A 1 105 ? 4.615 -5.435 -0.740 1.00 95.44 105 SER A C 1
ATOM 806 O O . SER A 1 105 ? 5.351 -5.256 -1.715 1.00 95.44 105 SER A O 1
ATOM 808 N N . ILE A 1 106 ? 3.568 -6.260 -0.755 1.00 96.12 106 ILE A N 1
ATOM 809 C CA . ILE A 1 106 ? 3.143 -7.014 -1.935 1.00 96.12 106 ILE A CA 1
ATOM 810 C C . ILE A 1 106 ? 1.679 -6.704 -2.218 1.00 96.12 106 ILE A C 1
ATOM 812 O O . ILE A 1 106 ? 0.850 -6.761 -1.313 1.00 96.12 106 ILE A O 1
ATOM 816 N N . VAL A 1 107 ? 1.367 -6.448 -3.484 1.00 97.44 107 VAL A N 1
ATOM 817 C CA . VAL A 1 107 ? -0.000 -6.439 -4.012 1.00 97.44 107 VAL A CA 1
ATOM 818 C C . VAL A 1 107 ? -0.143 -7.624 -4.960 1.00 97.44 107 VAL A C 1
ATOM 820 O O . VAL A 1 107 ? 0.727 -7.860 -5.799 1.00 97.44 107 VAL A O 1
ATOM 823 N N . ARG A 1 108 ? -1.221 -8.394 -4.815 1.00 97.19 108 ARG A N 1
ATOM 824 C CA . ARG A 1 108 ? -1.526 -9.539 -5.680 1.00 97.19 108 ARG A CA 1
ATOM 825 C C . ARG A 1 108 ? -2.720 -9.182 -6.555 1.00 97.19 108 ARG A C 1
ATOM 827 O O . ARG A 1 108 ? -3.814 -8.993 -6.034 1.00 97.19 108 ARG A O 1
ATOM 834 N N . ASP A 1 109 ? -2.523 -9.112 -7.866 1.00 97.06 109 ASP A N 1
ATOM 835 C CA . ASP A 1 109 ? -3.638 -9.049 -8.812 1.00 97.06 109 ASP A CA 1
ATOM 836 C C . ASP A 1 109 ? -4.022 -10.484 -9.183 1.00 97.06 109 ASP A C 1
ATOM 838 O O . ASP A 1 109 ? -3.366 -11.147 -9.990 1.00 97.06 109 ASP A O 1
ATOM 842 N N . HIS A 1 110 ? -5.092 -10.966 -8.553 1.00 96.00 110 HIS A N 1
ATOM 843 C CA . HIS A 1 110 ? -5.623 -12.306 -8.780 1.00 96.00 110 HIS A CA 1
ATOM 844 C C . HIS A 1 110 ? -6.256 -12.466 -10.172 1.00 96.00 110 HIS A C 1
ATOM 846 O O . HIS A 1 110 ? -6.206 -13.561 -10.727 1.00 96.00 110 HIS A O 1
ATOM 852 N N . LYS A 1 111 ? -6.808 -11.391 -10.757 1.00 95.50 111 LYS A N 1
ATOM 853 C CA . LYS A 1 111 ? -7.453 -11.404 -12.082 1.00 95.50 111 LYS A CA 1
ATOM 854 C C . LYS A 1 111 ? -6.410 -11.539 -13.190 1.00 95.50 111 LYS A C 1
ATOM 856 O O . LYS A 1 111 ? -6.599 -12.325 -14.112 1.00 95.50 111 LYS A O 1
ATOM 861 N N . ARG A 1 112 ? -5.303 -10.795 -13.092 1.00 95.88 112 ARG A N 1
ATOM 862 C CA . ARG A 1 112 ? -4.210 -10.792 -14.087 1.00 95.88 112 ARG A CA 1
ATOM 863 C C . ARG A 1 112 ? -3.065 -11.747 -13.755 1.00 95.88 112 ARG A C 1
ATOM 865 O O . ARG A 1 112 ? -2.130 -11.845 -14.540 1.00 95.88 112 ARG A O 1
ATOM 872 N N . ARG A 1 113 ? -3.122 -12.432 -12.607 1.00 96.88 113 ARG A N 1
ATOM 873 C CA . ARG A 1 113 ? -2.067 -13.334 -12.109 1.00 96.88 113 ARG A CA 1
ATOM 874 C C . ARG A 1 113 ? -0.710 -12.620 -12.022 1.00 96.88 113 ARG A C 1
ATOM 876 O O . ARG A 1 113 ? 0.315 -13.116 -12.486 1.00 96.88 113 ARG A O 1
ATOM 883 N N . MET A 1 114 ? -0.709 -11.437 -11.406 1.00 97.25 114 MET A N 1
ATOM 884 C CA . MET A 1 114 ? 0.482 -10.596 -11.227 1.00 97.25 114 MET A CA 1
ATOM 885 C C . MET A 1 114 ? 0.799 -10.397 -9.743 1.00 97.25 114 MET A C 1
ATOM 887 O O . MET A 1 114 ? -0.095 -10.262 -8.905 1.00 97.25 114 MET A O 1
ATOM 891 N N . LEU A 1 115 ? 2.089 -10.317 -9.423 1.00 96.06 115 LEU A N 1
ATOM 892 C CA . LEU A 1 115 ? 2.585 -9.846 -8.131 1.00 96.06 115 LEU A CA 1
ATOM 893 C C . LEU A 1 115 ? 3.299 -8.512 -8.319 1.00 96.06 115 LEU A C 1
ATOM 895 O O . LEU A 1 115 ? 4.198 -8.409 -9.150 1.00 96.06 115 LEU A O 1
ATOM 899 N N . TYR A 1 116 ? 2.951 -7.518 -7.509 1.00 96.44 116 TYR A N 1
ATOM 900 C CA . TYR A 1 116 ? 3.651 -6.239 -7.442 1.00 96.44 116 TYR A CA 1
ATOM 901 C C . TYR A 1 116 ? 4.382 -6.136 -6.110 1.00 96.44 116 TYR A C 1
ATOM 903 O O . TYR A 1 116 ? 3.792 -6.387 -5.062 1.00 96.44 116 TYR A O 1
ATOM 911 N N . ILE A 1 117 ? 5.663 -5.782 -6.147 1.00 95.06 117 ILE A N 1
ATOM 912 C CA . ILE A 1 117 ? 6.566 -5.807 -4.997 1.00 95.06 117 ILE A CA 1
ATOM 913 C C . ILE A 1 117 ? 7.256 -4.452 -4.873 1.00 95.06 117 ILE A C 1
ATOM 915 O O . ILE A 1 117 ? 7.947 -3.998 -5.792 1.00 95.06 117 ILE A O 1
ATOM 919 N N . ARG A 1 118 ? 7.140 -3.845 -3.695 1.00 93.69 118 ARG A N 1
ATOM 920 C CA . ARG A 1 118 ? 7.868 -2.633 -3.302 1.00 93.69 118 ARG A CA 1
ATOM 921 C C . ARG A 1 118 ? 8.595 -2.893 -1.992 1.00 93.69 118 ARG A C 1
ATOM 923 O O . ARG A 1 118 ? 8.067 -3.582 -1.126 1.00 93.69 118 ARG A O 1
ATOM 930 N N . SER A 1 119 ? 9.797 -2.359 -1.839 1.00 92.06 119 SER A N 1
ATOM 931 C CA . SER A 1 119 ? 10.572 -2.493 -0.604 1.00 92.06 119 SER A CA 1
ATOM 932 C C . SER A 1 119 ? 10.862 -1.136 0.003 1.00 92.06 119 SER A C 1
ATOM 934 O O . SER A 1 119 ? 10.931 -0.140 -0.706 1.00 92.06 119 SER A O 1
ATOM 936 N N . THR A 1 120 ? 11.113 -1.086 1.303 1.00 89.19 120 THR A N 1
ATOM 937 C CA . THR A 1 120 ? 11.486 0.167 1.974 1.00 89.19 120 THR A CA 1
ATOM 938 C C . THR A 1 120 ? 12.763 0.754 1.373 1.00 89.19 120 THR A C 1
ATOM 940 O O . THR A 1 120 ? 12.835 1.952 1.121 1.00 89.19 120 THR A O 1
ATOM 943 N N . ALA A 1 121 ? 13.708 -0.115 1.005 1.00 86.44 121 ALA A N 1
ATOM 944 C CA . ALA A 1 121 ? 14.934 0.237 0.294 1.00 86.44 121 ALA A CA 1
ATOM 945 C C . ALA A 1 121 ? 14.805 0.217 -1.245 1.00 86.44 121 ALA A C 1
ATOM 947 O O . ALA A 1 121 ? 15.815 0.137 -1.923 1.00 86.44 121 ALA A O 1
ATOM 948 N N . ASN A 1 122 ? 13.605 0.184 -1.828 1.00 90.88 122 ASN A N 1
ATOM 949 C CA . ASN A 1 122 ? 13.410 0.446 -3.261 1.00 90.88 122 ASN A CA 1
ATOM 950 C C . ASN A 1 122 ? 11.930 0.753 -3.500 1.00 90.88 122 ASN A C 1
ATOM 952 O O . ASN A 1 122 ? 11.084 -0.149 -3.477 1.00 90.88 122 ASN A O 1
ATOM 956 N N . GLN A 1 123 ? 11.641 2.035 -3.711 1.00 89.38 123 GLN A N 1
ATOM 957 C CA . GLN A 1 123 ? 10.278 2.537 -3.852 1.00 89.38 123 GLN A CA 1
ATOM 958 C C . GLN A 1 123 ? 9.694 2.306 -5.251 1.00 89.38 123 GLN A C 1
ATOM 960 O O . GLN A 1 123 ? 8.484 2.468 -5.425 1.00 89.38 123 GLN A O 1
ATOM 965 N N . LEU A 1 124 ? 10.501 1.879 -6.232 1.00 93.38 124 LEU A N 1
ATOM 966 C CA . LEU A 1 124 ? 9.981 1.488 -7.537 1.00 93.38 124 LEU A CA 1
ATOM 967 C C . LEU A 1 124 ? 9.177 0.192 -7.428 1.00 93.38 124 LEU A C 1
ATOM 969 O O . LEU A 1 124 ? 9.611 -0.817 -6.861 1.00 93.38 124 LEU A O 1
ATOM 973 N N . LEU A 1 125 ? 7.973 0.233 -7.994 1.00 94.25 125 LEU A N 1
ATOM 974 C CA . LEU A 1 125 ? 7.071 -0.904 -8.022 1.00 94.25 125 LEU A CA 1
ATOM 975 C C . LEU A 1 125 ? 7.539 -1.901 -9.081 1.00 94.25 125 LEU A C 1
ATOM 977 O O . LEU A 1 125 ? 7.546 -1.608 -10.275 1.00 94.25 125 LEU A O 1
ATOM 981 N N . ARG A 1 126 ? 7.915 -3.100 -8.643 1.00 94.00 126 ARG A N 1
ATOM 982 C CA . ARG A 1 126 ? 8.349 -4.183 -9.533 1.00 94.00 126 ARG A CA 1
ATOM 983 C C . ARG A 1 126 ? 7.204 -5.155 -9.739 1.00 94.00 126 ARG A C 1
ATOM 985 O O . ARG A 1 126 ? 6.500 -5.462 -8.785 1.00 94.00 126 ARG A O 1
ATOM 992 N N . ARG A 1 127 ? 7.042 -5.663 -10.959 1.00 94.75 127 ARG A N 1
ATOM 993 C CA . ARG A 1 127 ? 5.982 -6.612 -11.319 1.00 94.75 127 ARG A CA 1
ATOM 994 C C . ARG A 1 127 ? 6.572 -7.968 -11.691 1.00 94.75 127 ARG A C 1
ATOM 996 O O . ARG A 1 127 ? 7.544 -8.033 -12.437 1.00 94.75 127 ARG A O 1
ATOM 1003 N N . VAL A 1 128 ? 5.935 -9.037 -11.232 1.00 94.88 128 VAL A N 1
ATOM 1004 C CA . VAL A 1 128 ? 6.181 -10.419 -11.652 1.00 94.88 128 VAL A CA 1
ATOM 1005 C C . VAL A 1 128 ? 4.894 -10.967 -12.256 1.00 94.88 128 VAL A C 1
ATOM 1007 O O . VAL A 1 128 ? 3.867 -11.007 -11.580 1.00 94.88 128 VAL A O 1
ATOM 1010 N N . SER A 1 129 ? 4.954 -11.392 -13.519 1.00 95.75 129 SER A N 1
ATOM 1011 C CA . SER A 1 129 ? 3.862 -12.131 -14.158 1.00 95.75 129 SER A CA 1
ATOM 1012 C C . SER A 1 129 ? 3.970 -13.605 -13.810 1.00 95.75 129 SER A C 1
ATOM 1014 O O . SER A 1 129 ? 4.981 -14.232 -14.127 1.00 95.75 129 SER A O 1
ATOM 1016 N N . LEU A 1 130 ? 2.942 -14.155 -13.164 1.00 94.69 130 LEU 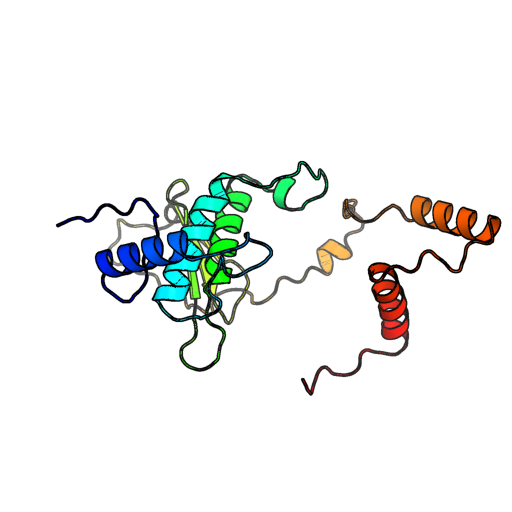A N 1
ATOM 1017 C CA . LEU A 1 130 ? 2.906 -15.573 -12.803 1.00 94.69 130 LEU A CA 1
ATOM 1018 C C . LEU A 1 130 ? 2.653 -16.467 -14.023 1.00 94.69 130 LEU A C 1
ATOM 1020 O O . LEU A 1 130 ? 2.999 -17.641 -13.987 1.00 94.69 130 LEU A O 1
ATOM 1024 N N . ASP A 1 131 ? 2.137 -15.910 -15.117 1.00 95.06 131 ASP A N 1
ATOM 1025 C CA . ASP A 1 131 ? 1.878 -16.644 -16.365 1.00 95.06 131 ASP A CA 1
ATOM 1026 C C . ASP A 1 131 ? 3.145 -16.951 -17.154 1.00 95.06 131 ASP A C 1
ATOM 1028 O O . ASP A 1 131 ? 3.175 -17.871 -17.964 1.00 95.06 131 ASP A O 1
ATOM 1032 N N . MET A 1 132 ? 4.202 -16.183 -16.901 1.00 92.94 132 MET A N 1
ATOM 1033 C CA . MET A 1 132 ? 5.507 -16.366 -17.534 1.00 92.94 132 MET A CA 1
ATOM 1034 C C . MET A 1 132 ? 6.398 -17.348 -16.761 1.00 92.94 132 MET A C 1
ATOM 1036 O O . MET A 1 132 ? 7.518 -17.626 -17.186 1.00 92.94 132 MET A O 1
ATOM 1040 N N . VAL A 1 133 ? 5.939 -17.837 -15.605 1.00 91.38 133 VAL A N 1
ATOM 1041 C CA . VAL A 1 133 ? 6.680 -18.783 -14.768 1.00 91.38 133 VAL A CA 1
ATOM 1042 C C . VAL A 1 133 ? 6.278 -20.208 -15.144 1.00 91.38 133 VAL A C 1
ATOM 1044 O O . VAL A 1 133 ? 5.098 -20.542 -15.183 1.00 91.38 133 VAL A O 1
ATOM 1047 N N . ASP A 1 134 ? 7.270 -21.064 -15.387 1.00 92.12 134 ASP A N 1
ATOM 1048 C CA . ASP A 1 134 ? 7.053 -22.500 -15.560 1.00 92.12 134 ASP A CA 1
ATOM 1049 C C . ASP A 1 134 ? 6.825 -23.170 -14.195 1.00 92.12 134 ASP A C 1
ATOM 1051 O O . ASP A 1 134 ? 7.766 -23.411 -13.436 1.00 92.12 134 ASP A O 1
ATOM 1055 N N . TRP A 1 135 ? 5.560 -23.456 -13.883 1.00 91.00 135 TRP A N 1
ATOM 1056 C CA . TRP A 1 135 ? 5.149 -24.132 -12.648 1.00 91.00 135 TRP A CA 1
ATOM 1057 C C . TRP A 1 135 ? 5.250 -25.661 -12.719 1.00 91.00 135 TRP A C 1
ATOM 1059 O O . TRP A 1 135 ? 5.119 -26.320 -11.688 1.00 91.00 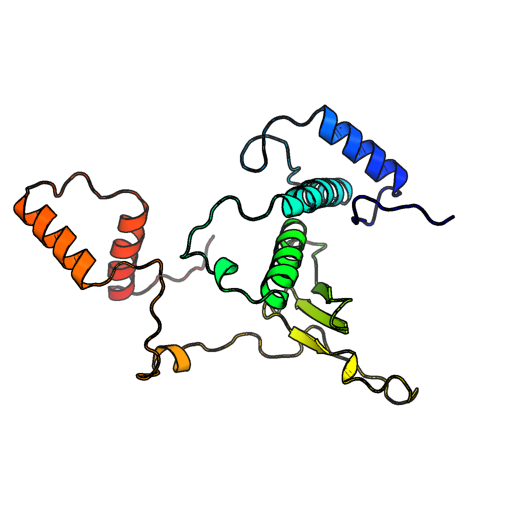135 TRP A O 1
ATOM 1069 N N . ALA A 1 136 ? 5.453 -26.235 -13.910 1.00 93.88 136 ALA A N 1
ATOM 1070 C CA . ALA A 1 136 ? 5.472 -27.683 -14.105 1.00 93.88 136 ALA A CA 1
ATOM 1071 C C . ALA A 1 136 ? 6.839 -28.300 -13.775 1.00 93.88 136 ALA A C 1
ATOM 1073 O O . ALA A 1 136 ? 6.912 -29.481 -13.440 1.00 93.88 136 ALA A O 1
ATOM 1074 N N . ASN A 1 137 ? 7.919 -27.517 -13.847 1.00 93.00 137 ASN A N 1
ATOM 1075 C CA . ASN A 1 137 ? 9.271 -27.987 -13.570 1.00 93.00 137 ASN A CA 1
ATOM 1076 C C . ASN A 1 137 ? 9.663 -27.789 -12.087 1.00 93.00 137 ASN A C 1
ATOM 1078 O O . ASN A 1 137 ? 10.039 -26.681 -11.691 1.00 93.00 137 ASN A O 1
ATOM 1082 N N . PRO A 1 138 ? 9.688 -28.851 -11.255 1.00 86.31 138 PRO A N 1
ATOM 1083 C CA . PRO A 1 138 ? 10.026 -28.738 -9.832 1.00 86.31 138 PRO A CA 1
ATOM 1084 C C . PRO A 1 138 ? 11.486 -28.325 -9.576 1.00 86.31 138 PRO A C 1
ATOM 1086 O O . PRO A 1 138 ? 11.815 -27.864 -8.481 1.00 86.31 138 PRO A O 1
ATOM 1089 N N . HIS A 1 139 ? 12.368 -28.452 -10.573 1.00 88.50 139 HIS A N 1
ATOM 1090 C CA . HIS A 1 139 ? 13.767 -28.026 -10.487 1.00 88.50 139 HIS A CA 1
ATOM 1091 C C . HIS A 1 139 ? 13.971 -26.557 -10.887 1.00 88.50 139 HIS A C 1
ATOM 1093 O O . HIS A 1 139 ? 15.037 -25.994 -10.633 1.00 88.50 139 HIS A O 1
ATOM 1099 N N . ALA A 1 140 ? 12.960 -25.893 -11.454 1.00 87.06 140 ALA A N 1
ATOM 1100 C CA . ALA A 1 140 ? 13.025 -24.495 -11.876 1.00 87.06 140 ALA A CA 1
ATOM 1101 C C . ALA A 1 140 ? 12.775 -23.500 -10.725 1.00 87.06 140 ALA A C 1
ATOM 1103 O O . ALA A 1 140 ? 12.179 -22.443 -10.927 1.00 87.06 140 ALA A O 1
ATOM 1104 N N . ARG A 1 141 ? 13.250 -23.792 -9.505 1.00 86.56 141 ARG A N 1
ATOM 11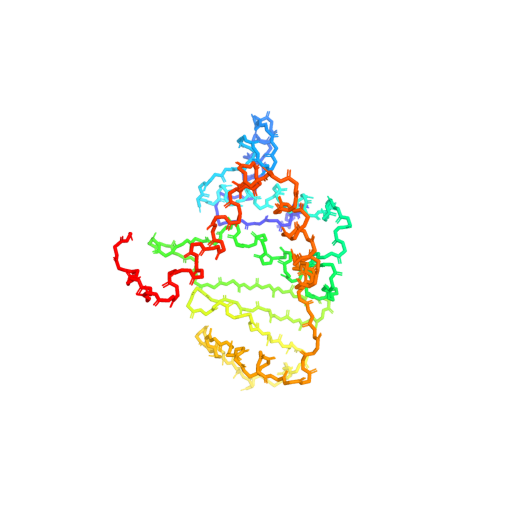05 C CA . ARG A 1 141 ? 13.136 -22.854 -8.378 1.00 86.56 141 ARG A CA 1
ATOM 1106 C C . ARG A 1 141 ? 13.876 -21.553 -8.713 1.00 86.56 141 ARG A C 1
ATOM 1108 O O . ARG A 1 141 ? 15.062 -21.564 -9.043 1.00 86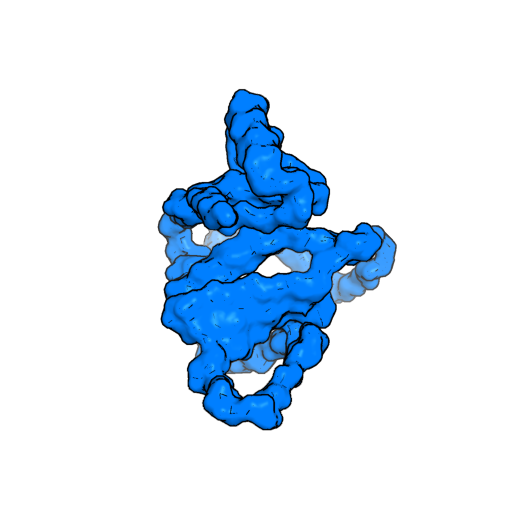.56 141 ARG A O 1
ATOM 1115 N N . ARG A 1 142 ? 13.174 -20.425 -8.609 1.00 88.75 142 ARG A N 1
ATOM 1116 C CA . ARG A 1 142 ? 13.724 -19.076 -8.807 1.00 88.75 142 ARG A CA 1
ATOM 1117 C C . ARG A 1 142 ? 13.634 -18.271 -7.515 1.00 88.75 142 ARG A C 1
ATOM 1119 O O . ARG A 1 142 ? 12.776 -18.528 -6.675 1.00 88.75 142 ARG A O 1
ATOM 1126 N N . LEU A 1 143 ? 14.524 -17.296 -7.377 1.00 90.19 143 LEU A N 1
ATOM 1127 C CA . LEU A 1 143 ? 14.541 -16.338 -6.277 1.00 90.19 143 LEU A CA 1
ATOM 1128 C C . LEU A 1 143 ? 14.786 -14.941 -6.844 1.00 90.19 143 LEU A C 1
ATOM 1130 O O . LEU A 1 143 ? 15.609 -14.769 -7.741 1.00 90.19 143 LEU A O 1
ATOM 1134 N N . ILE A 1 144 ? 14.077 -13.956 -6.298 1.00 87.44 144 ILE A N 1
ATOM 1135 C CA . ILE A 1 144 ? 14.287 -12.538 -6.581 1.00 87.44 144 ILE A CA 1
ATOM 1136 C C . ILE A 1 144 ? 14.679 -11.874 -5.256 1.00 87.44 144 ILE A C 1
ATOM 1138 O O . ILE A 1 144 ? 13.877 -11.892 -4.319 1.00 87.44 144 ILE A O 1
ATOM 1142 N N . PRO A 1 145 ? 15.892 -11.306 -5.137 1.00 89.06 145 PRO A N 1
ATOM 1143 C CA . PRO A 1 145 ? 16.265 -10.512 -3.971 1.00 89.06 145 PRO A CA 1
ATOM 1144 C C . PRO A 1 145 ? 15.311 -9.326 -3.779 1.00 89.06 145 PRO A C 1
ATOM 1146 O O . PRO A 1 145 ? 14.926 -8.677 -4.747 1.00 89.06 145 PRO A O 1
ATOM 1149 N N . VAL A 1 146 ? 14.983 -8.973 -2.533 1.00 84.38 146 VAL A N 1
ATOM 1150 C CA . VAL A 1 146 ? 14.121 -7.806 -2.232 1.00 84.38 146 VAL A CA 1
ATOM 1151 C C . VAL A 1 146 ? 14.731 -6.494 -2.760 1.00 84.38 146 VAL A C 1
ATOM 1153 O O . VAL A 1 146 ? 14.012 -5.567 -3.136 1.00 84.38 146 VAL A O 1
ATOM 1156 N N . SER A 1 147 ? 16.061 -6.431 -2.852 1.00 84.94 147 SER A N 1
ATOM 1157 C CA . SER A 1 147 ? 16.824 -5.309 -3.409 1.00 84.94 147 SER A CA 1
ATOM 1158 C C . SER A 1 147 ? 16.905 -5.288 -4.941 1.00 84.94 147 SER A C 1
ATOM 1160 O O . SER A 1 147 ? 17.427 -4.327 -5.495 1.00 84.94 147 SER A O 1
ATOM 1162 N N . TYR A 1 148 ? 16.411 -6.314 -5.641 1.00 89.62 148 TYR A N 1
ATOM 1163 C CA . TYR A 1 148 ? 16.556 -6.443 -7.093 1.00 89.62 148 TYR A CA 1
ATOM 1164 C C . TYR A 1 148 ? 15.889 -5.298 -7.868 1.00 89.62 148 TYR A C 1
ATOM 1166 O O . TYR A 1 148 ? 14.792 -4.862 -7.520 1.00 89.62 148 TYR A O 1
ATOM 1174 N N . GLY A 1 149 ? 16.504 -4.884 -8.976 1.00 88.12 149 GLY A N 1
ATOM 1175 C CA . GLY A 1 149 ? 15.974 -3.884 -9.903 1.00 88.12 149 GLY A CA 1
ATOM 1176 C C . GLY A 1 149 ? 16.660 -2.525 -9.787 1.00 88.12 149 GLY A C 1
ATOM 1177 O O . GLY A 1 149 ? 17.541 -2.317 -8.956 1.00 88.12 149 GLY A O 1
ATOM 1178 N N . ILE A 1 150 ? 16.252 -1.595 -10.648 1.00 90.06 150 ILE A N 1
ATOM 1179 C CA . ILE A 1 150 ? 16.695 -0.200 -10.578 1.00 90.06 150 ILE A CA 1
ATOM 1180 C C . ILE A 1 150 ? 16.085 0.477 -9.346 1.00 90.06 150 ILE A C 1
ATOM 1182 O O . ILE A 1 150 ? 14.958 0.166 -8.965 1.00 90.06 150 ILE A O 1
ATOM 1186 N N . TRP A 1 151 ? 16.838 1.366 -8.699 1.00 86.06 151 TRP A N 1
ATOM 1187 C CA . TRP A 1 151 ? 16.367 2.152 -7.549 1.00 86.06 151 TRP A CA 1
ATOM 1188 C C . TRP A 1 151 ? 15.639 3.432 -7.985 1.00 86.06 151 TRP A C 1
ATOM 1190 O O . TRP A 1 151 ? 14.713 3.883 -7.317 1.00 86.06 151 TRP A O 1
ATOM 1200 N N . LEU A 1 152 ? 16.057 4.015 -9.111 1.00 90.75 152 LEU A N 1
ATOM 1201 C CA . LEU A 1 152 ? 15.482 5.224 -9.693 1.00 90.75 152 LEU A CA 1
ATOM 1202 C C . LEU A 1 152 ? 15.318 5.049 -11.203 1.00 90.75 152 LEU A C 1
ATOM 1204 O O . LEU A 1 152 ? 16.098 4.335 -11.833 1.00 90.75 152 LEU A O 1
ATOM 1208 N N . MET A 1 153 ? 14.310 5.713 -11.761 1.00 91.31 153 MET A N 1
ATOM 1209 C CA . MET A 1 153 ? 14.119 5.855 -13.201 1.00 91.31 153 MET A CA 1
ATOM 1210 C C . MET A 1 153 ? 14.494 7.288 -13.576 1.00 91.31 153 MET A C 1
ATOM 1212 O O . MET A 1 153 ? 13.824 8.229 -13.147 1.00 91.31 153 MET A O 1
ATOM 1216 N N . ASP A 1 154 ? 15.566 7.459 -14.347 1.00 91.06 154 ASP A N 1
ATOM 1217 C CA . ASP A 1 154 ? 15.968 8.782 -14.819 1.00 91.06 154 ASP A CA 1
ATOM 1218 C C . ASP A 1 154 ? 14.954 9.293 -15.851 1.00 91.06 154 ASP A C 1
ATOM 1220 O O . ASP A 1 154 ? 14.754 8.696 -16.910 1.00 91.06 154 ASP A O 1
ATOM 1224 N N . SER A 1 155 ? 14.288 10.395 -15.513 1.00 91.81 155 SER A N 1
ATOM 1225 C CA . SER A 1 155 ? 13.282 11.037 -16.363 1.00 91.81 155 SER A CA 1
ATOM 1226 C C . SER A 1 155 ? 13.851 12.214 -17.167 1.00 91.81 155 SER A C 1
ATOM 1228 O O . SER A 1 155 ? 13.089 12.914 -17.829 1.00 91.81 155 SER A O 1
ATOM 1230 N N . THR A 1 156 ? 15.173 12.428 -17.150 1.00 92.94 156 THR A N 1
ATOM 1231 C CA . THR A 1 156 ? 15.844 13.508 -17.892 1.00 92.94 156 THR A CA 1
ATOM 1232 C C . THR A 1 156 ? 15.670 13.340 -19.397 1.00 92.94 156 THR A C 1
ATOM 1234 O O . THR A 1 156 ? 15.354 14.303 -20.083 1.00 92.94 156 THR A O 1
ATOM 1237 N N . ILE A 1 157 ? 15.809 12.119 -19.924 1.00 89.31 157 ILE A N 1
ATOM 1238 C CA . ILE A 1 157 ? 15.670 11.874 -21.368 1.00 89.31 157 ILE A CA 1
ATOM 1239 C C . ILE A 1 157 ? 14.235 12.163 -21.852 1.00 89.31 157 ILE A C 1
ATOM 1241 O O . ILE A 1 157 ? 14.100 12.978 -22.759 1.00 89.31 157 ILE A O 1
ATOM 1245 N N . PRO A 1 158 ? 13.159 11.612 -21.245 1.00 88.31 158 PRO A N 1
ATOM 1246 C CA . PRO A 1 158 ? 11.788 11.989 -21.612 1.00 88.31 158 PRO A CA 1
ATOM 1247 C C . PRO A 1 158 ? 11.475 13.482 -21.454 1.00 88.31 158 PRO A C 1
ATOM 1249 O O . PRO A 1 158 ? 10.589 13.998 -22.130 1.00 88.31 158 PRO A O 1
ATOM 1252 N N . LEU A 1 159 ? 12.159 14.175 -20.537 1.00 85.62 159 LEU A N 1
ATOM 1253 C CA . LEU A 1 159 ? 12.002 15.615 -20.337 1.00 85.62 159 LEU A CA 1
ATOM 1254 C C . LEU A 1 159 ? 12.662 16.438 -21.454 1.00 85.62 159 LEU A C 1
ATOM 1256 O O . LEU A 1 159 ? 12.143 17.493 -21.806 1.00 85.62 159 LEU A O 1
ATOM 1260 N N . LEU A 1 160 ? 13.804 15.977 -21.969 1.00 91.12 160 LEU A N 1
ATOM 1261 C CA . LEU A 1 160 ? 14.572 16.630 -23.034 1.00 91.12 160 LEU A CA 1
ATOM 1262 C C . LEU A 1 160 ? 14.149 16.193 -24.444 1.00 91.12 160 LEU A C 1
ATOM 1264 O O . LEU A 1 160 ? 14.708 16.679 -25.420 1.00 91.12 160 LEU A O 1
ATOM 1268 N N . ASP A 1 161 ? 13.206 15.260 -24.559 1.00 87.88 161 ASP A N 1
ATOM 1269 C CA . ASP A 1 161 ? 12.679 14.824 -25.845 1.00 87.88 161 ASP A CA 1
ATOM 1270 C C . ASP A 1 161 ? 11.837 15.943 -26.478 1.00 87.88 161 ASP A C 1
ATOM 1272 O O . ASP A 1 161 ? 10.730 16.235 -26.024 1.00 87.88 161 ASP A O 1
ATOM 1276 N N . ASP A 1 162 ? 12.347 16.553 -27.551 1.00 88.62 162 ASP A N 1
ATOM 1277 C CA . ASP A 1 162 ? 11.655 17.602 -28.311 1.00 88.62 162 ASP A CA 1
ATOM 1278 C C . ASP A 1 162 ? 10.336 17.113 -28.944 1.00 88.62 162 ASP A C 1
ATOM 1280 O O . ASP A 1 162 ? 9.471 17.921 -29.299 1.00 88.62 162 ASP A O 1
ATOM 1284 N N . HIS A 1 163 ? 10.140 15.795 -29.067 1.00 89.19 163 HIS A N 1
ATOM 1285 C CA . HIS A 1 163 ? 8.876 15.198 -29.500 1.00 89.19 163 HIS A CA 1
ATOM 1286 C C . HIS A 1 163 ? 7.859 15.041 -28.360 1.00 89.19 163 HIS A C 1
ATOM 1288 O O . HIS A 1 163 ? 6.672 14.811 -28.625 1.00 89.19 163 HIS A O 1
ATOM 1294 N N . ASN A 1 164 ? 8.273 15.202 -27.098 1.00 83.56 164 ASN A N 1
ATOM 1295 C CA . ASN A 1 164 ? 7.371 15.181 -25.956 1.00 83.56 164 ASN A CA 1
ATOM 1296 C C . ASN A 1 164 ? 6.555 16.481 -25.886 1.00 83.56 164 ASN A C 1
ATOM 1298 O O . ASN A 1 164 ? 6.910 17.472 -25.248 1.00 83.56 164 ASN A O 1
ATOM 1302 N N . THR A 1 165 ? 5.403 16.456 -26.549 1.00 79.38 165 THR A N 1
ATOM 1303 C CA . THR A 1 165 ? 4.450 17.573 -26.590 1.00 79.38 165 THR A CA 1
ATOM 1304 C C . THR A 1 165 ? 3.449 17.558 -25.434 1.00 79.38 165 THR A C 1
ATOM 1306 O O . THR A 1 165 ? 2.621 18.469 -25.332 1.00 79.38 165 THR A O 1
ATOM 1309 N N . MET A 1 166 ? 3.509 16.557 -24.544 1.00 73.06 166 MET A N 1
ATOM 1310 C CA . MET A 1 166 ? 2.576 16.459 -23.425 1.00 73.06 166 MET A CA 1
ATOM 1311 C C . MET A 1 166 ? 2.791 17.609 -22.438 1.00 73.06 166 MET A C 1
ATOM 1313 O O . MET A 1 166 ? 3.914 17.974 -22.088 1.00 73.06 166 MET A O 1
ATOM 1317 N N . ARG A 1 167 ? 1.688 18.185 -21.960 1.00 67.81 167 ARG A N 1
ATOM 1318 C CA . ARG A 1 167 ? 1.688 19.239 -20.944 1.00 67.81 167 ARG A CA 1
ATOM 1319 C C . ARG A 1 167 ? 0.999 18.730 -19.690 1.00 67.81 167 ARG A C 1
ATOM 1321 O O . ARG A 1 167 ? -0.019 18.045 -19.777 1.00 67.81 167 ARG A O 1
ATOM 1328 N N . THR A 1 168 ? 1.542 19.083 -18.527 1.00 65.19 168 THR A N 1
ATOM 1329 C CA . THR A 1 168 ? 0.856 18.874 -17.252 1.00 65.19 168 THR A CA 1
ATOM 1330 C C . THR A 1 168 ? -0.470 19.621 -17.312 1.00 65.19 168 THR A C 1
ATOM 1332 O O . THR A 1 168 ? -0.474 20.841 -17.465 1.00 65.19 168 THR A O 1
ATOM 1335 N N . LYS A 1 169 ? -1.588 18.896 -17.219 1.00 60.62 169 LYS A N 1
ATOM 1336 C CA . LYS A 1 169 ? -2.934 19.479 -17.339 1.00 60.62 169 LYS A CA 1
ATOM 1337 C C . LYS A 1 169 ? -3.238 20.524 -16.251 1.00 60.62 169 LYS A C 1
ATOM 1339 O O . LYS A 1 169 ? -4.118 21.350 -16.450 1.00 60.62 169 LYS A O 1
ATOM 1344 N N . ASP A 1 170 ? -2.486 20.508 -15.149 1.00 59.06 170 ASP A N 1
ATOM 1345 C CA . ASP A 1 170 ? -2.655 21.398 -13.993 1.00 59.06 170 ASP A CA 1
ATOM 1346 C C . ASP A 1 170 ? -1.897 22.733 -14.095 1.00 59.06 170 ASP A C 1
ATOM 1348 O O . ASP A 1 170 ? -2.052 23.597 -13.230 1.00 59.06 170 ASP A O 1
ATOM 1352 N N . LEU A 1 171 ? -1.051 22.920 -15.115 1.00 61.00 171 LEU A N 1
ATOM 1353 C CA . LEU A 1 171 ? -0.316 24.169 -15.308 1.00 61.00 171 LEU A CA 1
ATOM 1354 C C . LEU A 1 171 ? -0.973 24.989 -16.425 1.00 61.00 171 LEU A C 1
ATOM 1356 O O . LEU A 1 171 ? -0.949 24.547 -17.576 1.00 61.00 171 LEU A O 1
ATOM 1360 N N . PRO A 1 172 ? -1.531 26.182 -16.123 1.00 63.94 172 PRO A N 1
ATOM 1361 C CA . PRO A 1 172 ? -2.019 27.075 -17.162 1.00 63.94 172 PRO A CA 1
ATOM 1362 C C . PRO A 1 172 ? -0.881 27.409 -18.126 1.00 63.94 172 PRO A C 1
ATOM 1364 O O . PRO A 1 172 ? 0.291 27.508 -17.741 1.00 63.94 172 PRO A O 1
ATOM 1367 N N . SER A 1 173 ? -1.222 27.562 -19.399 1.00 69.00 173 SER A N 1
ATOM 1368 C CA . SER A 1 173 ? -0.251 27.890 -20.434 1.00 69.00 173 SER A CA 1
ATOM 1369 C C . SER A 1 173 ? 0.466 29.200 -20.101 1.00 69.00 173 SER A C 1
ATOM 1371 O O . SER A 1 173 ? -0.093 30.112 -19.487 1.00 69.00 173 SER A O 1
ATOM 1373 N N . ARG A 1 174 ? 1.719 29.331 -20.548 1.00 71.12 174 ARG A N 1
ATOM 1374 C CA . ARG A 1 174 ? 2.503 30.560 -20.353 1.00 71.12 174 ARG A CA 1
ATOM 1375 C C . ARG A 1 174 ? 1.750 31.805 -20.844 1.00 71.12 174 ARG A C 1
ATOM 1377 O O . ARG A 1 174 ? 1.783 32.825 -20.170 1.00 71.12 174 ARG A O 1
ATOM 1384 N N . SER A 1 175 ? 1.027 31.696 -21.956 1.00 75.06 175 SER A N 1
ATOM 1385 C CA . SER A 1 175 ? 0.174 32.759 -22.496 1.00 75.06 175 SER A CA 1
ATOM 1386 C C . SER A 1 175 ? -0.971 33.152 -21.562 1.00 75.06 175 SER A C 1
ATOM 1388 O O . SER A 1 175 ? -1.267 34.336 -21.427 1.00 75.06 175 SER A O 1
ATOM 1390 N N . GLU A 1 176 ? -1.607 32.190 -20.889 1.00 76.75 176 GLU A N 1
ATOM 1391 C CA . GLU A 1 176 ? -2.657 32.472 -19.902 1.00 76.75 176 GLU A CA 1
ATOM 1392 C C . GLU A 1 176 ? -2.075 33.163 -18.665 1.00 76.75 176 GLU A C 1
ATOM 1394 O O . GLU A 1 176 ? -2.655 34.129 -18.170 1.00 76.75 176 GLU A O 1
ATOM 1399 N N . ILE A 1 177 ? -0.891 32.736 -18.214 1.00 74.94 177 ILE A N 1
ATOM 1400 C CA . ILE A 1 177 ? -0.170 33.372 -17.103 1.00 74.94 177 ILE A CA 1
ATOM 1401 C C . ILE A 1 177 ? 0.231 34.809 -17.471 1.00 74.94 177 ILE A C 1
ATOM 1403 O O . ILE A 1 177 ? -0.023 35.737 -16.704 1.00 74.94 177 ILE A O 1
ATOM 1407 N N . GLU A 1 178 ? 0.806 35.024 -18.654 1.00 78.31 178 GLU A N 1
ATOM 1408 C CA . GLU A 1 178 ? 1.204 36.352 -19.142 1.00 78.31 178 GLU A CA 1
ATOM 1409 C C . GLU A 1 178 ? -0.010 37.282 -19.332 1.00 78.31 178 GLU A C 1
ATOM 1411 O O . GLU A 1 178 ? 0.053 38.469 -18.996 1.00 78.31 178 GLU A O 1
ATOM 1416 N N . ALA A 1 179 ? -1.153 36.754 -19.781 1.00 76.81 179 ALA A N 1
ATOM 1417 C CA . ALA A 1 179 ? -2.409 37.500 -19.882 1.00 76.81 179 ALA A CA 1
ATOM 1418 C C . ALA A 1 179 ? -2.975 37.903 -18.506 1.00 76.81 179 ALA A C 1
ATOM 1420 O O . ALA A 1 179 ? -3.514 38.999 -18.350 1.00 76.81 179 ALA A O 1
ATOM 1421 N N . VAL A 1 180 ? -2.845 37.042 -17.494 1.00 78.12 180 VAL A N 1
ATOM 1422 C CA . VAL A 1 180 ? -3.270 37.339 -16.115 1.00 78.12 180 VAL A CA 1
ATOM 1423 C C . VAL A 1 180 ? -2.347 38.381 -15.478 1.00 78.12 180 VAL A C 1
ATOM 1425 O O . VAL A 1 180 ? -2.834 39.343 -14.884 1.00 78.12 180 VAL A O 1
ATOM 1428 N N . ILE A 1 181 ? -1.028 38.245 -15.649 1.00 75.38 181 ILE A N 1
ATOM 1429 C CA . ILE A 1 181 ? -0.033 39.194 -15.125 1.00 75.38 181 ILE A CA 1
ATOM 1430 C C . ILE A 1 181 ? -0.203 40.572 -15.772 1.00 75.38 181 ILE A C 1
ATOM 1432 O O . ILE A 1 181 ? -0.265 41.575 -15.064 1.00 75.38 181 ILE A O 1
ATOM 1436 N N . SER A 1 182 ? -0.332 40.641 -17.098 1.00 73.44 182 SER A N 1
ATOM 1437 C CA . SER A 1 182 ? -0.528 41.914 -17.808 1.00 73.44 182 SER A CA 1
ATOM 1438 C C . SER A 1 182 ? -1.821 42.623 -17.392 1.00 73.44 182 SER A C 1
ATOM 1440 O O . SER A 1 182 ? -1.806 43.836 -17.177 1.00 73.44 182 SER A O 1
ATOM 1442 N N . LYS A 1 183 ? -2.918 41.883 -17.175 1.00 67.38 183 LYS A N 1
ATOM 1443 C CA . LYS A 1 183 ? -4.170 42.434 -16.625 1.00 67.38 183 LYS A CA 1
ATOM 1444 C C . LYS A 1 183 ? -4.029 42.913 -15.175 1.00 67.38 183 LYS A C 1
ATOM 1446 O O . LYS A 1 183 ? -4.570 43.963 -14.839 1.00 67.38 183 LYS A O 1
ATOM 1451 N N . ALA A 1 184 ? -3.295 42.192 -14.326 1.00 63.12 184 ALA A N 1
ATOM 1452 C CA . ALA A 1 184 ? -3.069 42.579 -12.930 1.00 63.12 184 ALA A CA 1
ATOM 1453 C C . ALA A 1 184 ? -2.189 43.837 -12.798 1.00 63.12 184 ALA A C 1
ATOM 1455 O O . ALA A 1 184 ? -2.463 44.700 -11.961 1.00 63.12 184 ALA A O 1
ATOM 1456 N N . VAL A 1 185 ? -1.172 43.970 -13.658 1.00 57.53 185 VAL A N 1
ATOM 1457 C CA . VAL A 1 185 ? -0.294 45.150 -13.735 1.00 57.53 185 VAL A CA 1
ATOM 1458 C C . VAL A 1 185 ? -1.050 46.366 -14.278 1.00 57.53 185 VAL A C 1
ATOM 1460 O O . VAL A 1 185 ? -0.902 47.460 -13.740 1.00 57.53 185 VAL A O 1
ATOM 1463 N N . ALA A 1 186 ? -1.918 46.184 -15.279 1.00 56.44 186 ALA A N 1
ATOM 1464 C CA . ALA A 1 186 ? -2.757 47.260 -15.812 1.00 56.44 186 ALA A CA 1
ATOM 1465 C C . ALA A 1 186 ? -3.864 47.716 -14.837 1.00 56.44 186 ALA A C 1
ATOM 1467 O O . ALA A 1 186 ? -4.290 48.866 -14.889 1.00 56.44 186 ALA A O 1
ATOM 1468 N N . GLY A 1 187 ? -4.326 46.832 -13.944 1.00 52.75 187 GLY A N 1
ATOM 1469 C CA . GLY A 1 187 ? -5.397 47.105 -12.978 1.00 52.75 187 GLY A CA 1
ATOM 1470 C C . GLY A 1 187 ? -4.949 47.617 -11.602 1.00 52.75 187 GLY A C 1
ATOM 1471 O O . GLY A 1 187 ? -5.798 47.801 -10.734 1.00 52.75 187 GLY A O 1
ATOM 1472 N N . GLY A 1 188 ? -3.647 47.810 -11.357 1.00 48.81 188 GLY A N 1
ATOM 1473 C CA . GLY A 1 188 ? -3.127 48.336 -10.081 1.00 48.81 188 GLY A CA 1
ATOM 1474 C C . GLY A 1 188 ? -3.284 47.411 -8.862 1.00 48.81 188 GLY A C 1
ATOM 1475 O O . GLY A 1 188 ? -3.059 47.838 -7.732 1.00 48.81 188 GLY A O 1
ATOM 1476 N N . MET A 1 189 ? -3.643 46.139 -9.058 1.00 45.34 189 MET A N 1
ATOM 1477 C CA . MET A 1 189 ? -4.000 45.197 -7.987 1.00 45.34 189 MET A CA 1
ATOM 1478 C C . MET A 1 189 ? -2.859 44.207 -7.695 1.00 45.34 189 MET A C 1
ATOM 1480 O O . MET A 1 189 ? -3.059 42.995 -7.653 1.00 45.34 189 MET A O 1
ATOM 1484 N N . LEU A 1 190 ? -1.629 44.703 -7.514 1.00 44.06 190 LEU A N 1
ATOM 1485 C CA . LEU A 1 190 ? -0.455 43.843 -7.290 1.00 44.06 190 LEU A CA 1
ATOM 1486 C C . LEU A 1 190 ? -0.350 43.309 -5.843 1.00 44.06 190 LEU A C 1
ATOM 1488 O O . LEU A 1 190 ? 0.477 42.448 -5.560 1.00 44.06 190 LEU A O 1
ATOM 1492 N N . THR A 1 191 ? -1.179 43.783 -4.910 1.00 45.72 191 THR A N 1
ATOM 1493 C CA . THR A 1 191 ? -1.023 43.497 -3.470 1.00 45.72 191 THR A CA 1
ATOM 1494 C C . THR A 1 191 ? -1.904 42.379 -2.905 1.00 45.72 191 THR A C 1
ATOM 1496 O O . THR A 1 191 ? -1.687 41.999 -1.759 1.00 45.72 191 THR A O 1
ATOM 1499 N N . ALA A 1 192 ? -2.844 41.795 -3.660 1.00 42.94 192 ALA A N 1
ATOM 1500 C CA . ALA A 1 192 ? -3.840 40.874 -3.079 1.00 42.94 192 ALA A CA 1
ATOM 1501 C C . ALA A 1 192 ? -3.816 39.413 -3.585 1.00 42.94 192 ALA A C 1
ATOM 1503 O O . ALA A 1 192 ? -4.557 38.587 -3.061 1.00 42.94 192 ALA A O 1
ATOM 1504 N N . LEU A 1 193 ? -2.974 39.053 -4.560 1.00 40.59 193 LEU A N 1
ATOM 1505 C CA . LEU A 1 193 ? -3.018 37.737 -5.231 1.00 40.59 193 LEU A CA 1
ATOM 1506 C C . LEU A 1 193 ? -1.842 36.801 -4.900 1.00 40.59 193 LEU A C 1
ATOM 1508 O O . LEU A 1 193 ? -1.533 35.887 -5.656 1.00 40.59 193 LEU A O 1
ATOM 1512 N N . PHE A 1 194 ? -1.199 36.984 -3.746 1.00 43.59 194 PHE A N 1
ATOM 1513 C CA . PHE A 1 194 ? -0.174 36.059 -3.250 1.00 43.59 194 PHE A CA 1
ATOM 1514 C C . PHE A 1 194 ? -0.744 35.148 -2.161 1.00 43.59 194 PHE A C 1
ATOM 1516 O O . PHE A 1 194 ? -0.370 35.241 -0.991 1.00 43.59 194 PHE A O 1
ATOM 1523 N N . SER A 1 195 ? -1.661 34.254 -2.540 1.00 44.97 195 SER A N 1
ATOM 1524 C CA . SER A 1 195 ? -1.993 33.105 -1.698 1.00 44.97 195 SER A CA 1
ATOM 1525 C C . SER A 1 195 ? -0.861 32.067 -1.758 1.00 44.97 195 SER A C 1
ATOM 1527 O O . SER A 1 195 ? -0.080 31.992 -2.711 1.00 44.97 195 SER A O 1
ATOM 1529 N N . VAL A 1 196 ? -0.736 31.312 -0.669 1.00 46.50 196 VAL A N 1
ATOM 1530 C CA . VAL A 1 196 ? 0.448 30.569 -0.193 1.00 46.50 196 VAL A CA 1
ATOM 1531 C C . VAL A 1 196 ? 1.149 29.685 -1.244 1.00 46.50 196 VAL A C 1
ATOM 1533 O O . VAL A 1 196 ? 2.364 29.511 -1.168 1.00 46.50 196 VAL A O 1
ATOM 1536 N N . GLY A 1 197 ? 0.443 29.199 -2.270 1.00 43.81 197 GLY A N 1
ATOM 1537 C CA . GLY A 1 197 ? 1.024 28.360 -3.328 1.00 43.81 197 GLY A CA 1
ATOM 1538 C C . GLY A 1 197 ? 1.994 29.086 -4.272 1.00 43.81 197 GLY A C 1
ATOM 1539 O O . GLY A 1 197 ? 2.987 28.505 -4.704 1.00 43.81 197 GLY A O 1
ATOM 1540 N N . TRP A 1 198 ? 1.768 30.370 -4.567 1.00 44.28 198 TRP A N 1
ATOM 1541 C CA . TRP A 1 198 ? 2.595 31.120 -5.532 1.00 44.28 198 TRP A CA 1
ATOM 1542 C C . TRP A 1 198 ? 3.894 31.652 -4.932 1.00 44.28 198 TRP A C 1
ATOM 1544 O O . TRP A 1 198 ? 4.910 31.745 -5.623 1.00 44.28 198 TRP A O 1
ATOM 1554 N N . LYS A 1 199 ? 3.888 31.932 -3.624 1.00 42.31 199 LYS A N 1
ATOM 1555 C CA . LYS A 1 199 ? 5.099 32.296 -2.882 1.00 42.31 199 LYS A CA 1
ATOM 1556 C C . LYS A 1 199 ? 6.134 31.171 -2.974 1.00 42.31 199 LYS A C 1
ATOM 1558 O O . LYS A 1 199 ? 7.303 31.450 -3.193 1.00 42.31 199 LYS A O 1
ATOM 1563 N N . MET A 1 200 ? 5.691 29.912 -2.921 1.00 46.84 200 MET A N 1
ATOM 1564 C CA . MET A 1 200 ? 6.574 28.750 -3.023 1.00 46.84 200 MET A CA 1
ATOM 1565 C C . MET A 1 200 ? 7.275 28.667 -4.386 1.00 46.84 200 MET A C 1
ATOM 1567 O O . MET A 1 200 ? 8.481 28.472 -4.425 1.00 46.84 200 MET A O 1
ATOM 1571 N N . ILE A 1 201 ? 6.560 28.900 -5.492 1.00 52.75 201 ILE A N 1
ATOM 1572 C CA . ILE A 1 201 ? 7.121 28.813 -6.853 1.00 52.75 201 ILE A CA 1
ATOM 1573 C C . ILE A 1 201 ? 8.147 29.926 -7.110 1.00 52.75 201 ILE A C 1
ATOM 1575 O O . ILE A 1 201 ? 9.232 29.661 -7.623 1.00 52.75 201 ILE A O 1
ATOM 1579 N N . ILE A 1 202 ? 7.843 31.167 -6.714 1.00 52.41 202 ILE A N 1
ATOM 1580 C CA . ILE A 1 202 ? 8.765 32.298 -6.899 1.00 52.41 202 ILE A CA 1
ATOM 1581 C C . ILE A 1 202 ? 9.985 32.155 -5.983 1.00 52.41 202 ILE A C 1
ATOM 1583 O O . ILE A 1 202 ? 11.114 32.345 -6.436 1.00 52.41 202 ILE A O 1
ATOM 1587 N N . THR A 1 203 ? 9.786 31.778 -4.716 1.00 49.66 203 THR A N 1
ATOM 1588 C CA . THR A 1 203 ? 10.898 31.522 -3.792 1.00 49.66 203 THR A CA 1
ATOM 1589 C C . THR A 1 203 ? 11.785 30.388 -4.301 1.00 49.66 203 THR A C 1
ATOM 1591 O O . THR A 1 203 ? 13.002 30.517 -4.233 1.00 49.66 203 THR A O 1
ATOM 1594 N N . GLU A 1 204 ? 11.216 29.338 -4.895 1.00 52.25 204 GLU A N 1
ATOM 1595 C CA . GLU A 1 204 ? 11.969 28.222 -5.476 1.00 52.25 204 GLU A CA 1
ATOM 1596 C C . GLU A 1 204 ? 12.772 28.633 -6.723 1.00 52.25 204 GLU A C 1
ATOM 1598 O O . GLU A 1 204 ? 13.938 28.257 -6.865 1.00 52.25 204 GLU A O 1
ATOM 1603 N N . CYS A 1 205 ? 12.205 29.475 -7.594 1.00 50.31 205 CYS A N 1
ATOM 1604 C CA . CYS A 1 205 ? 12.928 30.055 -8.731 1.00 50.31 205 CYS A CA 1
ATOM 1605 C C . CYS A 1 205 ? 14.112 30.927 -8.284 1.00 50.31 205 CYS A C 1
ATOM 1607 O O . CYS A 1 205 ? 15.189 30.846 -8.875 1.00 50.31 205 CYS A O 1
ATOM 1609 N N . VAL A 1 206 ? 13.944 31.716 -7.218 1.00 49.88 206 VAL A N 1
ATOM 1610 C CA . VAL A 1 206 ? 15.018 32.547 -6.644 1.00 49.88 206 VAL A CA 1
ATOM 1611 C C . VAL A 1 206 ? 16.073 31.689 -5.930 1.00 49.88 206 VAL A C 1
ATOM 1613 O O . VAL A 1 206 ? 17.269 31.966 -6.047 1.00 49.88 206 VAL A O 1
ATOM 1616 N N . ARG A 1 207 ? 15.671 30.605 -5.249 1.00 52.97 207 ARG A N 1
ATOM 1617 C CA . ARG A 1 207 ? 16.585 29.667 -4.569 1.00 52.97 207 ARG A CA 1
ATOM 1618 C C . ARG A 1 207 ? 17.471 28.909 -5.557 1.00 52.97 207 ARG A C 1
ATOM 1620 O O . ARG A 1 207 ? 18.657 28.735 -5.300 1.00 52.97 207 ARG A O 1
ATOM 1627 N N . ARG A 1 208 ? 16.939 28.543 -6.729 1.00 56.31 208 ARG A N 1
ATOM 1628 C CA . ARG A 1 208 ? 17.714 27.920 -7.820 1.00 56.31 208 ARG A CA 1
ATOM 1629 C C . ARG A 1 208 ? 18.812 28.818 -8.382 1.00 56.31 208 ARG A C 1
ATOM 1631 O O . ARG A 1 208 ? 19.845 28.299 -8.788 1.00 56.31 208 ARG A O 1
ATOM 1638 N N . GLN A 1 209 ? 18.625 30.138 -8.372 1.00 48.88 209 GLN A N 1
ATOM 1639 C CA . GLN A 1 209 ? 19.665 31.081 -8.799 1.00 48.88 209 GLN A CA 1
ATOM 1640 C C . GLN A 1 209 ? 20.809 31.217 -7.781 1.00 48.88 209 GLN A C 1
ATOM 1642 O O . GLN A 1 209 ? 21.911 31.592 -8.166 1.00 48.88 209 GLN A O 1
ATOM 1647 N N . HIS A 1 210 ? 20.567 30.889 -6.507 1.00 46.19 210 HIS A N 1
ATOM 1648 C CA . HIS A 1 210 ? 21.533 31.056 -5.412 1.00 46.19 210 HIS A CA 1
ATOM 1649 C C . HIS A 1 210 ? 22.089 29.726 -4.869 1.00 46.19 210 HIS A C 1
ATOM 1651 O O . HIS A 1 210 ? 22.897 29.734 -3.943 1.00 46.19 210 HIS A O 1
ATOM 1657 N N . GLY A 1 211 ? 21.690 28.593 -5.457 1.00 45.91 211 GLY A N 1
ATOM 1658 C CA . GLY A 1 211 ? 22.036 27.255 -4.982 1.00 45.91 211 GLY A CA 1
ATOM 1659 C C . GLY A 1 211 ? 21.183 26.806 -3.787 1.00 45.91 211 GLY A C 1
ATOM 1660 O O . GLY A 1 211 ? 20.817 27.589 -2.910 1.00 45.91 211 GLY A O 1
ATOM 1661 N N . TYR A 1 212 ? 20.851 25.514 -3.748 1.00 50.72 212 TYR A N 1
ATOM 1662 C CA . TYR A 1 212 ? 20.175 24.913 -2.599 1.00 50.72 212 TYR A CA 1
ATOM 1663 C C . TYR A 1 212 ? 21.174 24.716 -1.457 1.00 50.72 212 TYR A C 1
ATOM 1665 O O . TYR A 1 212 ? 22.245 24.147 -1.663 1.00 50.72 212 TYR A O 1
ATOM 1673 N N . GLN A 1 213 ? 20.821 25.150 -0.245 1.00 58.09 213 GLN A N 1
ATOM 1674 C CA . GLN A 1 213 ? 21.560 24.725 0.941 1.00 58.09 213 GLN A CA 1
ATOM 1675 C C . GLN A 1 213 ? 21.281 23.245 1.230 1.00 58.09 213 GLN A C 1
ATOM 1677 O O . GLN A 1 213 ? 20.168 22.759 1.025 1.00 58.09 213 GLN A O 1
ATOM 1682 N N . SER A 1 214 ? 22.323 22.547 1.683 1.00 46.22 214 SER A N 1
ATOM 1683 C CA . SER A 1 214 ? 22.300 21.135 2.067 1.00 46.22 214 SER A CA 1
ATOM 1684 C C . SER A 1 214 ? 21.196 20.845 3.087 1.00 46.22 214 SER A C 1
ATOM 1686 O O . SER A 1 214 ? 21.130 21.502 4.122 1.00 46.22 214 SER A O 1
ATOM 1688 N N . ILE A 1 215 ? 20.380 19.819 2.818 1.00 51.75 215 ILE A N 1
ATOM 1689 C CA . ILE A 1 215 ? 19.439 19.213 3.776 1.00 51.75 215 ILE A CA 1
ATOM 1690 C C . ILE A 1 215 ? 20.243 18.286 4.696 1.00 51.75 215 ILE A C 1
ATOM 1692 O O . ILE A 1 215 ? 20.151 17.063 4.626 1.00 51.75 215 ILE A O 1
ATOM 1696 N N . ALA A 1 216 ? 21.110 18.872 5.508 1.00 47.47 216 ALA A N 1
ATOM 1697 C CA . ALA A 1 216 ? 21.605 18.225 6.708 1.00 47.47 216 ALA A CA 1
ATOM 1698 C C . ALA A 1 216 ? 21.130 19.109 7.860 1.00 47.47 216 ALA A C 1
ATOM 1700 O O . ALA A 1 216 ? 21.350 20.316 7.807 1.00 47.47 216 ALA A O 1
ATOM 1701 N N . ASP A 1 217 ? 20.444 18.487 8.819 1.00 41.94 217 ASP A N 1
ATOM 1702 C CA . ASP A 1 217 ? 19.853 19.057 10.040 1.00 41.94 217 ASP A CA 1
ATOM 1703 C C . ASP A 1 217 ? 18.352 19.418 9.958 1.00 41.94 217 ASP A C 1
ATOM 1705 O O . ASP A 1 217 ? 17.954 20.581 10.037 1.00 41.94 217 ASP A O 1
ATOM 1709 N N . ILE A 1 218 ? 17.507 18.380 9.857 1.00 39.28 218 ILE A N 1
ATOM 1710 C CA . ILE A 1 218 ? 16.200 18.298 10.544 1.00 39.28 218 ILE A CA 1
ATOM 1711 C C . ILE A 1 218 ? 16.129 16.942 11.243 1.00 39.28 218 ILE A C 1
ATOM 1713 O O . ILE A 1 218 ? 16.430 15.933 10.563 1.00 39.28 218 ILE A O 1
#

Secondary structure (DSSP, 8-state):
-PPP-TT----SSS-HHHHHHHHHHHHHH--EETTEESSS----SHHHHHHHHHHHHHHGGG--S---TT-GGGS--HHHHHHHHHHHHHHTTPPPSSSS---EEEEEETTTTEEEEEETTEEEEEEEEGGGS--S-TT------TT-S-S----HHHHH-TT-----TTS--HHHHHHHHHHHHHTT-TTS---HHHHHHHHHHHHHHH-PPP----

pLDDT: mean 80.42, std 17.11, range [39.28, 97.44]

Foldseek 3Di:
DDDDDPLPDDFDDDPPVVLVVLLVVLVVPWDDDPVDGDQQPQDLDRSSLRNNLSVVSVVCVVPDPDPPVQDPLVPDDPVRNVVVSVVVSVVSNAAPPDPDGFAKDWDADPPQQKIWIAGPQARDIDIDRPVPDDPPDPVPDDDDPSNDDDRDDDCVVVVPPPPNPDDNPPDPDPVVVVVVVVVCVVVVPPPPPDDPPVCVVVVVVVCVVVDDDDPDDD

Sequence (218 aa):
MFHDNPNGVLTNDPPFEEQLGLLAKHQSEATGNINSGDLLPGGYGSTERFIRLSVLNDKVKEGYSAPTVHASYAEATEEQREVSNALHLLNTVVRPPMGEATQWSIVRDHKRRMLYIRSTANQLLRRVSLDMVDWANPHARRLIPVSYGIWLMDSTIPLLDDHNTMRTKDLPSRSEIEAVISKAVAGGMLTALFSVGWKMIITECVRRQHGYQSIADI

Organism: NCBI:txid1284355

InterPro domains:
  IPR029055 Nucleophile aminohydrolases, N-terminal [SSF56235] (2-137)
  IPR052193 Peptidase C59 family enzymes [PTHR35527] (2-167)

Radius of gyration: 23.7 Å; chains: 1; bounding box: 42×77×49 Å